Protein AF-A0AAN8IDJ3-F1 (afdb_monomer_lite)

Secondary structure (DSSP, 8-state):
-----------------SSSSS-----------HHHHHHHHHHHHHHHHTHHHHHTGGG----HHHHHHHHHHHHHHHTTS-HHHHHHHHHHHHHHHHHS-HHHHHHHHHHHHHHHHHHHHTTSS-HHHHHHHHHHHS-TTSSSPPPHHHHHHHHHHGGGS-HHHHHHHHHIIIIIIGGGS-SS--TTTTT-

pLDDT: mean 78.63, std 21.65, range [29.09, 97.06]

Structure (mmCIF, N/CA/C/O backbone):
data_AF-A0AAN8IDJ3-F1
#
_entry.id   AF-A0AAN8IDJ3-F1
#
loop_
_atom_site.group_PDB
_atom_site.id
_atom_site.type_symbol
_atom_site.label_atom_id
_atom_site.label_alt_id
_atom_site.label_comp_id
_atom_site.label_asym_id
_atom_site.label_entity_id
_atom_site.label_seq_id
_atom_site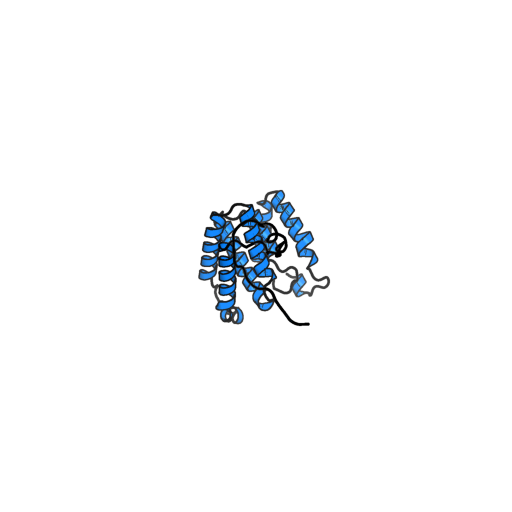.pdbx_PDB_ins_code
_atom_site.Cartn_x
_atom_site.Cartn_y
_atom_site.Cartn_z
_atom_site.occupancy
_atom_site.B_iso_or_equiv
_atom_site.auth_seq_id
_atom_site.auth_comp_id
_atom_site.auth_asym_id
_atom_site.auth_atom_id
_atom_site.pdbx_PDB_model_num
ATOM 1 N N . MET A 1 1 ? 41.313 70.301 18.233 1.00 38.19 1 MET A N 1
ATOM 2 C CA . MET A 1 1 ? 40.763 70.809 19.506 1.00 38.19 1 MET A CA 1
ATOM 3 C C . MET A 1 1 ? 40.184 69.634 20.262 1.00 38.19 1 MET A C 1
ATOM 5 O O . MET A 1 1 ? 39.482 68.834 19.662 1.00 38.19 1 MET A O 1
ATOM 9 N N . ALA A 1 2 ? 40.598 69.495 21.515 1.00 33.50 2 ALA A N 1
ATOM 10 C CA . ALA A 1 2 ? 40.206 68.438 22.436 1.00 33.50 2 ALA A CA 1
ATOM 11 C C . ALA A 1 2 ? 38.887 68.768 23.164 1.00 33.50 2 ALA A C 1
ATOM 13 O O . ALA A 1 2 ? 38.474 69.926 23.143 1.00 33.50 2 ALA A O 1
ATOM 14 N N . MET A 1 3 ? 38.387 67.768 23.915 1.00 29.09 3 MET A N 1
ATOM 15 C CA . MET A 1 3 ? 37.425 67.851 25.040 1.00 29.09 3 MET A CA 1
ATOM 16 C C . MET A 1 3 ? 35.951 67.974 24.615 1.00 29.09 3 MET A C 1
ATOM 18 O O . MET A 1 3 ? 35.657 68.625 23.626 1.00 29.09 3 MET A O 1
ATOM 22 N N . SER A 1 4 ? 34.929 67.486 25.319 1.00 32.69 4 SER A N 1
ATOM 23 C CA . SER A 1 4 ? 34.712 66.580 26.464 1.00 32.69 4 SER A CA 1
ATOM 24 C C . SER A 1 4 ? 33.200 66.639 26.739 1.00 32.69 4 SER A C 1
ATOM 26 O O . SER A 1 4 ? 32.646 67.729 26.639 1.00 32.69 4 SER A O 1
ATOM 28 N N . ALA A 1 5 ? 32.566 65.532 27.142 1.00 33.06 5 ALA A N 1
ATOM 29 C CA . ALA A 1 5 ? 31.402 65.447 28.058 1.00 33.06 5 ALA A CA 1
ATOM 30 C C . ALA A 1 5 ? 30.913 63.981 28.031 1.00 33.06 5 ALA A C 1
ATOM 32 O O . ALA A 1 5 ? 30.554 63.485 26.972 1.00 33.06 5 ALA A O 1
ATOM 33 N N . ALA A 1 6 ? 31.123 63.139 29.044 1.00 34.66 6 ALA A N 1
ATOM 34 C CA . ALA A 1 6 ? 30.615 63.142 30.420 1.00 34.66 6 ALA A CA 1
ATOM 35 C C . ALA A 1 6 ? 29.124 62.757 30.554 1.00 34.66 6 ALA A C 1
ATOM 37 O O . ALA A 1 6 ? 28.244 63.580 30.349 1.00 34.66 6 ALA A O 1
ATOM 38 N N . ALA A 1 7 ? 28.948 61.514 31.029 1.00 33.69 7 ALA A N 1
ATOM 39 C CA . ALA A 1 7 ? 28.025 61.054 32.074 1.00 33.69 7 ALA A CA 1
ATOM 40 C C . ALA A 1 7 ? 26.511 60.917 31.800 1.00 33.69 7 ALA A C 1
ATOM 42 O O . ALA A 1 7 ? 25.844 61.850 31.374 1.00 33.69 7 ALA A O 1
ATOM 43 N N . GLY A 1 8 ? 25.971 59.764 32.230 1.00 29.28 8 GLY A N 1
ATOM 44 C CA . GLY A 1 8 ? 24.576 59.625 32.666 1.00 29.28 8 GLY A CA 1
ATOM 45 C C . GLY A 1 8 ? 23.872 58.335 32.228 1.00 29.28 8 GLY A C 1
ATOM 46 O O . GLY A 1 8 ? 23.156 58.342 31.238 1.00 29.28 8 GLY A O 1
ATOM 47 N N . GLN A 1 9 ? 24.031 57.239 32.980 1.00 31.44 9 GLN A N 1
ATOM 48 C CA . GLN A 1 9 ? 23.005 56.177 33.077 1.00 31.44 9 GLN A CA 1
ATOM 49 C C . GLN A 1 9 ? 21.837 56.670 33.973 1.00 31.44 9 GLN A C 1
ATOM 51 O O . GLN A 1 9 ? 22.024 57.657 34.686 1.00 31.44 9 GLN A O 1
ATOM 56 N N . PRO A 1 10 ? 20.767 55.881 34.187 1.00 46.84 10 PRO A N 1
ATOM 57 C CA . PRO A 1 10 ? 19.740 55.400 33.257 1.00 46.84 10 PRO A CA 1
ATOM 58 C C . PRO A 1 10 ? 18.338 55.885 33.717 1.00 46.84 10 PRO A C 1
ATOM 60 O O . PRO A 1 10 ? 18.197 56.383 34.831 1.00 46.84 10 PRO A O 1
ATOM 63 N N . THR A 1 11 ? 17.274 55.725 32.924 1.00 33.44 11 THR A N 1
ATOM 64 C CA . THR A 1 11 ? 15.910 55.497 33.461 1.00 33.44 11 THR A CA 1
ATOM 65 C C . THR A 1 11 ? 14.940 55.021 32.386 1.00 33.44 11 THR A C 1
ATOM 67 O O . THR A 1 11 ? 15.074 55.341 31.210 1.00 33.44 11 THR A O 1
ATOM 70 N N . ASP A 1 12 ? 14.011 54.203 32.862 1.00 33.22 12 ASP A N 1
ATOM 71 C CA . ASP A 1 12 ? 13.033 53.371 32.179 1.00 33.22 12 ASP A CA 1
ATOM 72 C C . ASP A 1 12 ? 12.091 54.057 31.185 1.00 33.22 12 ASP A C 1
ATOM 74 O O . ASP A 1 12 ? 11.627 55.175 31.399 1.00 33.22 12 ASP A O 1
ATOM 78 N N . GLY A 1 13 ? 11.666 53.255 30.203 1.00 34.00 13 GLY A N 1
ATOM 79 C CA . GLY A 1 13 ? 10.298 53.299 29.698 1.00 34.00 13 GLY A CA 1
ATOM 80 C C . GLY A 1 13 ? 10.149 53.652 28.223 1.00 34.00 13 GLY A C 1
ATOM 81 O O . GLY A 1 13 ? 10.100 54.824 27.875 1.00 34.00 13 GLY A O 1
ATOM 82 N N . GLN A 1 14 ? 9.859 52.612 27.428 1.00 34.91 14 GLN A N 1
ATOM 83 C CA . GLN A 1 14 ? 8.979 52.654 26.248 1.00 34.91 14 GLN A CA 1
ATOM 84 C C . GLN A 1 14 ? 9.631 52.931 24.880 1.00 34.91 14 GLN A C 1
ATOM 86 O O . GLN A 1 14 ? 9.708 54.067 24.445 1.00 34.91 14 GLN A O 1
ATOM 91 N N . GLU A 1 15 ? 9.969 51.859 24.151 1.00 37.00 15 GLU A N 1
ATOM 92 C CA . GLU A 1 15 ? 9.831 51.789 22.682 1.00 37.00 15 GLU A CA 1
ATOM 93 C C . GLU A 1 15 ? 9.797 50.314 22.231 1.00 37.00 15 GLU A C 1
ATOM 95 O O . GLU A 1 15 ? 10.722 49.717 21.689 1.00 37.00 15 GLU A O 1
ATOM 100 N N . ASP A 1 16 ? 8.658 49.710 22.554 1.00 39.47 16 ASP A N 1
ATOM 101 C CA . ASP A 1 16 ? 8.266 48.311 22.384 1.00 39.47 16 ASP A CA 1
ATOM 102 C C . ASP A 1 16 ? 7.824 48.003 20.932 1.00 39.47 16 ASP A C 1
ATOM 104 O O . ASP A 1 16 ? 6.736 47.472 20.698 1.00 39.47 16 ASP A O 1
ATOM 108 N N . LYS A 1 17 ? 8.594 48.421 19.909 1.00 40.59 17 LYS A N 1
ATOM 109 C CA . LYS A 1 17 ? 8.073 48.415 18.522 1.00 40.59 17 LYS A CA 1
ATOM 110 C C . LYS A 1 17 ? 8.990 47.992 17.374 1.00 40.59 17 LYS A C 1
ATOM 112 O O . LYS A 1 17 ? 8.526 48.037 16.244 1.00 40.59 17 LYS A O 1
ATOM 117 N N . ASP A 1 18 ? 10.195 47.483 17.625 1.00 34.59 18 ASP A N 1
ATOM 118 C CA . ASP A 1 18 ? 11.109 47.088 16.529 1.00 34.59 18 ASP A CA 1
ATOM 119 C C . ASP A 1 18 ? 11.629 45.643 16.611 1.00 34.59 18 ASP A C 1
ATOM 121 O O . ASP A 1 18 ? 12.684 45.306 16.077 1.00 34.59 18 ASP A O 1
ATOM 125 N N . ARG A 1 19 ? 10.880 44.740 17.262 1.00 41.09 19 ARG A N 1
ATOM 126 C CA . ARG A 1 19 ? 11.238 43.307 17.338 1.00 41.09 19 ARG A CA 1
ATOM 127 C C . ARG A 1 19 ? 10.308 42.341 16.616 1.00 41.09 19 ARG A C 1
ATOM 129 O O . ARG A 1 19 ? 10.435 41.132 16.781 1.00 41.09 19 ARG A O 1
ATOM 136 N N . SER A 1 20 ? 9.410 42.842 15.783 1.00 39.16 20 SER A N 1
ATOM 137 C CA . SER A 1 20 ? 8.525 42.000 14.986 1.00 39.16 20 SER A CA 1
ATOM 138 C C . SER A 1 20 ? 8.540 42.517 13.565 1.00 39.16 20 SER A C 1
ATOM 140 O O . SER A 1 20 ? 7.966 43.573 13.340 1.00 39.16 20 SER A O 1
ATOM 142 N N . LEU A 1 21 ? 9.257 41.832 12.661 1.00 40.97 21 LEU A N 1
ATOM 143 C CA . LEU A 1 21 ? 8.978 41.775 11.210 1.00 40.97 21 LEU A CA 1
ATOM 144 C C . LEU A 1 21 ? 10.035 41.024 10.369 1.00 40.97 21 LEU A C 1
ATOM 146 O O . LEU A 1 21 ? 9.904 40.990 9.149 1.00 40.97 21 LEU A O 1
ATOM 150 N N . VAL A 1 22 ? 11.031 40.351 10.962 1.00 41.75 22 VAL A N 1
ATOM 151 C CA . VAL A 1 22 ? 11.953 39.478 10.198 1.00 41.75 22 VAL A CA 1
ATOM 152 C C . VAL A 1 22 ? 12.015 38.080 10.809 1.00 41.75 22 VAL A C 1
ATOM 154 O O . VAL A 1 22 ? 13.034 37.634 11.318 1.00 41.75 22 VAL A O 1
ATOM 157 N N . ALA A 1 23 ? 10.876 37.399 10.791 1.00 41.22 23 ALA A N 1
ATOM 158 C CA . ALA A 1 23 ? 10.789 35.948 10.920 1.00 41.22 23 ALA A CA 1
ATOM 159 C C . ALA A 1 23 ? 9.490 35.510 10.239 1.00 41.22 23 ALA A C 1
ATOM 161 O O . ALA A 1 23 ? 8.522 35.133 10.895 1.00 41.22 23 ALA A O 1
ATOM 162 N N . LYS A 1 24 ? 9.420 35.676 8.914 1.00 42.19 24 LYS A N 1
ATOM 163 C CA . LYS A 1 24 ? 8.340 35.090 8.127 1.00 42.19 24 LYS A CA 1
ATOM 164 C C . LYS A 1 24 ? 8.863 33.882 7.373 1.00 42.19 24 LYS A C 1
ATOM 166 O O . LYS A 1 24 ? 9.728 34.014 6.516 1.00 42.19 24 LYS A O 1
ATOM 171 N N . GLU A 1 25 ? 8.252 32.762 7.748 1.00 33.97 25 GLU A N 1
ATOM 172 C CA . GLU A 1 25 ? 7.995 31.592 6.916 1.00 33.97 25 GLU A CA 1
ATOM 173 C C . GLU A 1 25 ? 9.254 30.804 6.555 1.00 33.97 25 GLU A C 1
ATOM 175 O O . GLU A 1 25 ? 9.740 30.791 5.429 1.00 33.97 25 GLU A O 1
ATOM 180 N N . GLY A 1 26 ? 9.749 30.088 7.570 1.00 34.28 26 GLY A N 1
ATOM 181 C CA . GLY A 1 26 ? 10.356 28.793 7.319 1.00 34.28 26 GLY A CA 1
ATOM 182 C C . GLY A 1 26 ? 9.315 27.904 6.646 1.00 34.28 26 GLY A C 1
ATOM 183 O O . GLY A 1 26 ? 8.193 27.771 7.133 1.00 34.28 26 GLY A O 1
ATOM 184 N N . ASP A 1 27 ? 9.704 27.356 5.506 1.00 36.16 27 ASP A N 1
ATOM 185 C CA . ASP A 1 27 ? 9.063 26.248 4.811 1.00 36.16 27 ASP A CA 1
ATOM 186 C C . ASP A 1 27 ? 9.109 25.014 5.733 1.00 36.16 27 ASP A C 1
ATOM 188 O O . ASP A 1 27 ? 9.964 24.138 5.610 1.00 36.16 27 ASP A O 1
ATOM 192 N N . GLU A 1 28 ? 8.277 25.008 6.778 1.00 41.59 28 GLU A N 1
ATOM 193 C CA . GLU A 1 28 ? 8.112 23.844 7.637 1.00 41.59 28 GLU A CA 1
ATOM 194 C C . GLU A 1 28 ? 7.276 22.832 6.862 1.00 41.59 28 GLU A C 1
ATOM 196 O O . GLU A 1 28 ? 6.056 22.962 6.734 1.00 41.59 28 GLU A O 1
ATOM 201 N N . ALA A 1 29 ? 7.962 21.817 6.331 1.00 43.41 29 ALA A N 1
ATOM 202 C CA . ALA A 1 29 ? 7.321 20.607 5.846 1.00 43.41 29 ALA A CA 1
ATOM 203 C C . ALA A 1 29 ? 6.272 20.160 6.883 1.00 43.41 29 ALA A C 1
ATOM 205 O O . ALA A 1 29 ? 6.577 20.175 8.081 1.00 43.41 29 ALA A O 1
ATOM 206 N N . PRO A 1 30 ? 5.046 19.797 6.461 1.00 47.22 30 PRO A N 1
ATOM 207 C CA . PRO A 1 30 ? 3.975 19.440 7.382 1.00 47.22 30 PRO A CA 1
ATOM 208 C C . PRO A 1 30 ? 4.492 18.416 8.393 1.00 47.22 30 PRO A C 1
ATOM 210 O O . PRO A 1 30 ? 4.942 17.338 8.005 1.00 47.22 30 PRO A O 1
ATOM 213 N N . GLN A 1 31 ? 4.492 18.783 9.681 1.00 48.97 31 GLN A N 1
ATOM 214 C CA . GLN A 1 31 ? 5.000 17.914 10.739 1.00 48.97 31 GLN A CA 1
ATOM 215 C C . GLN A 1 31 ? 4.209 16.606 10.710 1.00 48.97 31 GLN A C 1
ATOM 217 O O . GLN A 1 31 ? 3.015 16.575 11.015 1.00 48.97 31 GLN A O 1
ATOM 222 N N . ARG A 1 32 ? 4.876 15.524 10.299 1.00 61.88 32 ARG A N 1
ATOM 223 C CA . ARG A 1 32 ? 4.281 14.190 10.289 1.00 61.88 32 ARG A CA 1
ATOM 224 C C . ARG A 1 32 ? 3.943 13.792 11.729 1.00 61.88 32 ARG A C 1
ATOM 226 O O . ARG A 1 32 ? 4.781 13.983 12.616 1.00 61.88 32 ARG A O 1
ATOM 233 N N . PRO A 1 33 ? 2.754 13.224 11.988 1.00 76.12 33 PRO A N 1
ATOM 234 C CA . PRO A 1 33 ? 2.422 12.709 13.308 1.00 76.12 33 PRO A CA 1
ATOM 235 C C . PRO A 1 33 ? 3.496 11.724 13.794 1.00 76.12 33 PRO A C 1
ATOM 237 O O . PRO A 1 33 ? 3.908 10.835 13.048 1.00 76.12 33 PRO A O 1
ATOM 240 N N . LEU A 1 34 ? 3.938 11.869 15.047 1.00 80.12 34 LEU A N 1
ATOM 241 C CA . LEU A 1 34 ? 5.041 11.084 15.629 1.00 80.12 34 LEU A CA 1
ATOM 242 C C . LEU A 1 34 ? 4.839 9.567 15.499 1.00 80.12 34 LEU A C 1
ATOM 244 O O . LEU A 1 34 ? 5.799 8.826 15.295 1.00 80.12 34 LEU A O 1
ATOM 248 N N . ASP A 1 35 ? 3.592 9.109 15.587 1.00 81.50 35 ASP A N 1
ATOM 249 C CA . ASP A 1 35 ? 3.256 7.691 15.475 1.00 81.50 35 ASP A CA 1
ATOM 250 C C . ASP A 1 35 ? 3.433 7.147 14.045 1.00 81.50 35 ASP A C 1
ATOM 252 O O . ASP A 1 35 ? 3.820 5.991 13.874 1.00 81.50 35 ASP A O 1
ATOM 256 N N . ILE A 1 36 ? 3.218 7.981 13.020 1.00 86.12 36 ILE A N 1
ATOM 257 C CA . ILE A 1 36 ? 3.450 7.622 11.611 1.00 86.12 36 ILE A CA 1
ATOM 258 C C . ILE A 1 36 ? 4.953 7.481 11.349 1.00 86.12 36 ILE A C 1
ATOM 260 O O . ILE A 1 36 ? 5.391 6.488 10.771 1.00 86.12 36 ILE A O 1
ATOM 264 N N . GLU A 1 37 ? 5.754 8.431 11.837 1.00 87.00 37 GLU A N 1
ATOM 265 C CA . GLU A 1 37 ? 7.221 8.369 11.756 1.00 87.00 37 GLU A CA 1
ATOM 266 C C . GLU A 1 37 ? 7.788 7.147 12.487 1.00 87.00 37 GLU A C 1
ATOM 268 O O . GLU A 1 37 ? 8.741 6.513 12.028 1.00 87.00 37 GLU A O 1
ATOM 273 N N . ARG A 1 38 ? 7.174 6.764 13.612 1.00 87.62 38 ARG A N 1
ATOM 274 C CA . ARG A 1 38 ? 7.554 5.550 14.333 1.00 87.62 38 ARG A CA 1
ATOM 275 C C . ARG A 1 38 ? 7.302 4.296 13.499 1.00 87.62 38 ARG A C 1
ATOM 277 O O . ARG A 1 38 ? 8.215 3.485 13.376 1.00 87.62 38 ARG A O 1
ATOM 284 N N . LEU A 1 39 ? 6.113 4.150 12.908 1.00 89.50 39 LEU A N 1
ATOM 285 C CA . LEU A 1 39 ? 5.808 3.004 12.044 1.00 89.50 39 LEU A CA 1
ATOM 286 C C . LEU A 1 39 ? 6.738 2.965 10.826 1.00 89.50 39 LEU A C 1
ATOM 288 O O . LEU A 1 39 ? 7.291 1.912 10.513 1.00 89.50 39 LEU A O 1
ATOM 292 N N . ARG A 1 40 ? 6.974 4.117 10.187 1.00 91.69 40 ARG A N 1
ATOM 293 C CA . ARG A 1 40 ? 7.930 4.253 9.080 1.00 91.69 40 ARG A CA 1
ATOM 294 C C . ARG A 1 40 ? 9.310 3.733 9.466 1.00 91.69 40 ARG A C 1
ATOM 296 O O . ARG A 1 40 ? 9.902 2.954 8.723 1.00 91.69 40 ARG A O 1
ATOM 303 N N . ARG A 1 41 ? 9.817 4.139 10.631 1.00 88.44 41 ARG A N 1
ATOM 304 C CA . ARG A 1 41 ? 11.117 3.683 11.123 1.00 88.44 41 ARG A CA 1
ATOM 305 C C . ARG A 1 41 ? 11.146 2.173 11.338 1.00 88.44 41 ARG A C 1
ATOM 307 O O . ARG A 1 41 ? 12.083 1.544 10.868 1.00 88.44 41 ARG A O 1
ATOM 314 N N . CYS A 1 42 ? 10.110 1.597 11.947 1.00 86.94 42 CYS A N 1
ATOM 315 C CA . CYS A 1 42 ? 10.028 0.151 12.157 1.00 86.94 42 CYS A CA 1
ATOM 316 C C . CYS A 1 42 ? 10.015 -0.639 10.838 1.00 86.94 42 CYS A C 1
ATOM 318 O O . CYS A 1 42 ? 10.650 -1.685 10.757 1.00 86.94 42 CYS A O 1
ATOM 320 N N . ILE A 1 43 ? 9.351 -0.134 9.791 1.00 89.62 43 ILE A N 1
ATOM 321 C CA . ILE A 1 43 ? 9.388 -0.747 8.451 1.00 89.62 43 ILE A CA 1
ATOM 322 C C . ILE A 1 43 ? 10.811 -0.694 7.882 1.00 89.62 43 ILE A C 1
ATOM 324 O O . ILE A 1 43 ? 11.325 -1.695 7.391 1.00 89.62 43 ILE A O 1
ATOM 328 N N . ILE A 1 44 ? 11.468 0.466 7.964 1.00 88.31 44 ILE A N 1
ATOM 329 C CA . ILE A 1 44 ? 12.836 0.646 7.461 1.00 88.31 44 ILE A CA 1
ATOM 330 C C . ILE A 1 44 ? 13.822 -0.260 8.202 1.00 88.31 44 ILE A C 1
ATOM 332 O O . ILE A 1 44 ? 14.662 -0.887 7.562 1.00 88.31 44 ILE A O 1
ATOM 336 N N . GLU A 1 45 ? 13.723 -0.330 9.527 1.00 84.19 45 GLU A N 1
ATOM 337 C CA . GLU A 1 45 ? 14.531 -1.213 10.370 1.00 84.19 45 GLU A CA 1
ATOM 338 C C . GLU A 1 45 ? 14.271 -2.677 10.017 1.00 84.19 45 GLU A C 1
ATOM 340 O O . GLU A 1 45 ? 15.225 -3.401 9.767 1.00 84.19 45 GLU A O 1
ATOM 345 N N . SER A 1 46 ? 13.010 -3.090 9.864 1.00 81.56 46 SER A N 1
ATOM 346 C CA . SER A 1 46 ? 12.661 -4.463 9.483 1.00 81.56 46 SER A CA 1
ATOM 347 C C . SER A 1 46 ? 13.289 -4.884 8.151 1.00 81.56 46 SER A C 1
ATOM 349 O O . SER A 1 46 ? 13.889 -5.952 8.073 1.00 81.56 46 SER A O 1
ATOM 351 N N . VAL A 1 47 ? 13.225 -4.045 7.113 1.00 81.44 47 VAL A N 1
ATOM 352 C CA . VAL A 1 47 ? 13.827 -4.381 5.811 1.00 81.44 47 VAL A CA 1
ATOM 353 C C . VAL A 1 47 ? 15.360 -4.386 5.881 1.00 81.44 47 VAL A C 1
ATOM 355 O O . VAL A 1 47 ? 16.004 -5.263 5.305 1.00 81.44 47 VAL A O 1
ATOM 358 N N . ASN A 1 48 ? 15.962 -3.438 6.605 1.00 75.56 48 ASN A N 1
ATOM 359 C CA . ASN A 1 48 ? 17.419 -3.306 6.685 1.00 75.56 48 ASN A CA 1
ATOM 360 C C . ASN A 1 48 ? 18.082 -4.335 7.614 1.00 75.56 48 ASN A C 1
ATOM 362 O O . ASN A 1 48 ? 19.177 -4.806 7.312 1.00 75.56 48 ASN A O 1
ATOM 366 N N . GLU A 1 49 ? 17.462 -4.693 8.739 1.00 68.19 49 GLU A N 1
ATOM 367 C CA . GLU A 1 49 ? 17.977 -5.715 9.663 1.00 68.19 49 GLU A CA 1
ATOM 368 C C . GLU A 1 49 ? 17.893 -7.120 9.047 1.00 68.19 49 GLU A C 1
ATOM 370 O O . GLU A 1 49 ? 18.755 -7.961 9.301 1.00 68.19 49 GLU A O 1
ATOM 375 N N . ASN A 1 50 ? 16.947 -7.331 8.128 1.00 62.88 50 ASN A N 1
ATOM 376 C CA . ASN A 1 50 ? 16.803 -8.556 7.341 1.00 62.88 50 ASN A CA 1
ATOM 377 C C . ASN A 1 50 ? 17.678 -8.588 6.071 1.00 62.88 50 ASN A C 1
ATOM 379 O O . ASN A 1 50 ? 17.480 -9.433 5.198 1.00 62.88 50 ASN A O 1
ATOM 383 N N . PHE A 1 51 ? 18.693 -7.720 5.963 1.00 55.41 51 PHE A N 1
ATOM 384 C CA . PHE A 1 51 ? 19.599 -7.634 4.808 1.00 55.41 51 PHE A CA 1
ATOM 385 C C . PHE A 1 51 ? 20.151 -8.997 4.352 1.00 55.41 51 PHE A C 1
ATOM 387 O O . PHE A 1 51 ? 20.239 -9.260 3.155 1.00 55.41 51 PHE A O 1
ATOM 394 N N . LEU A 1 52 ? 20.514 -9.884 5.287 1.00 48.31 52 LEU A N 1
ATOM 395 C CA . LEU A 1 52 ? 21.040 -11.212 4.950 1.00 48.31 52 LEU A CA 1
ATOM 396 C C . LEU A 1 52 ? 19.952 -12.184 4.466 1.00 48.31 52 LEU A C 1
ATOM 398 O O . LEU A 1 52 ? 20.241 -13.021 3.617 1.00 48.31 52 LEU A O 1
ATOM 402 N N . GLU A 1 53 ? 18.713 -12.059 4.937 1.00 51.28 53 GLU A N 1
ATOM 403 C CA . GLU A 1 53 ? 17.580 -12.881 4.483 1.00 51.28 53 GLU A CA 1
ATOM 404 C C . GLU A 1 53 ? 17.223 -12.593 3.020 1.00 51.28 53 GLU A C 1
ATOM 406 O O . GLU A 1 53 ? 17.038 -13.512 2.221 1.00 51.28 53 GLU A O 1
ATOM 411 N N . VAL A 1 54 ? 17.260 -11.318 2.623 1.00 50.69 54 VAL A N 1
ATOM 412 C CA . VAL A 1 54 ? 17.000 -10.879 1.241 1.00 50.69 54 VAL A CA 1
ATOM 413 C C . VAL A 1 54 ? 18.076 -11.369 0.264 1.00 50.69 54 VAL A C 1
ATOM 415 O O . VAL A 1 54 ? 17.766 -11.733 -0.871 1.00 50.69 54 VAL A O 1
ATOM 418 N N . VAL A 1 55 ? 19.340 -11.460 0.694 1.00 49.59 55 VAL A N 1
ATOM 419 C CA . VAL A 1 55 ? 20.435 -12.007 -0.134 1.00 49.59 55 VAL A CA 1
ATOM 420 C C . VAL A 1 55 ? 20.282 -13.522 -0.361 1.00 49.59 55 VAL A C 1
ATOM 422 O O . VAL A 1 55 ? 20.723 -14.034 -1.391 1.00 49.59 55 VAL A O 1
ATOM 425 N N . PHE A 1 56 ? 19.614 -14.245 0.545 1.00 48.88 56 PHE A N 1
ATOM 426 C CA . PHE A 1 56 ? 19.391 -15.697 0.475 1.00 48.88 56 PHE A CA 1
ATOM 427 C C . PHE A 1 56 ? 17.934 -16.088 0.152 1.00 48.88 56 PHE A C 1
ATOM 429 O O . PHE A 1 56 ? 17.499 -17.194 0.477 1.00 48.88 56 PHE A O 1
ATOM 436 N N . TRP A 1 57 ? 17.203 -15.225 -0.565 1.00 46.47 57 TRP A N 1
ATOM 437 C CA . TRP A 1 57 ? 15.774 -15.354 -0.904 1.00 46.47 57 TRP A CA 1
ATOM 438 C C . TRP A 1 57 ? 15.322 -16.735 -1.426 1.00 46.47 57 TRP A C 1
ATOM 440 O O . TRP A 1 57 ? 14.200 -17.162 -1.175 1.00 46.47 57 TRP A O 1
ATOM 450 N N . GLN A 1 58 ? 16.188 -17.489 -2.115 1.00 44.84 58 GLN A N 1
ATOM 451 C CA . GLN A 1 58 ? 15.854 -18.840 -2.599 1.00 44.84 58 GLN A CA 1
ATOM 452 C C . GLN A 1 58 ? 15.684 -19.897 -1.488 1.00 44.84 58 GLN A C 1
ATOM 454 O O . GLN A 1 58 ? 15.267 -21.015 -1.792 1.00 44.84 58 GLN A O 1
ATOM 459 N N . MET A 1 59 ? 16.016 -19.591 -0.228 1.00 40.41 59 MET A N 1
ATOM 460 C CA . MET A 1 59 ? 16.087 -20.581 0.854 1.00 40.41 59 MET A CA 1
ATOM 461 C C . MET A 1 59 ? 15.161 -20.343 2.054 1.00 40.41 59 MET A C 1
ATOM 463 O O . MET A 1 59 ? 15.221 -21.144 2.987 1.00 40.41 59 MET A O 1
ATOM 467 N N . GLN A 1 60 ? 14.302 -19.318 2.079 1.00 50.31 60 GLN A N 1
ATOM 468 C CA . GLN A 1 60 ? 13.582 -18.980 3.315 1.00 50.31 60 GLN A CA 1
ATOM 469 C C . GLN A 1 60 ? 12.054 -19.026 3.253 1.00 50.31 60 GLN A C 1
ATOM 471 O O . GLN A 1 60 ? 11.388 -18.496 2.368 1.00 50.31 60 GLN A O 1
ATOM 476 N N . THR A 1 61 ? 11.505 -19.643 4.297 1.00 46.06 61 THR A N 1
ATOM 477 C CA . THR A 1 61 ? 10.123 -19.542 4.751 1.00 46.06 61 THR A CA 1
ATOM 478 C C . THR A 1 61 ? 9.963 -18.276 5.593 1.00 46.06 61 THR A C 1
ATOM 480 O O . THR A 1 61 ? 10.321 -18.288 6.762 1.00 46.06 61 THR A O 1
ATOM 483 N N . ALA A 1 62 ? 9.443 -17.220 4.966 1.00 49.53 62 ALA A N 1
ATOM 484 C CA . ALA A 1 62 ? 8.699 -16.083 5.517 1.00 49.53 62 ALA A CA 1
ATOM 485 C C . ALA A 1 62 ? 9.018 -15.614 6.955 1.00 49.53 62 ALA A C 1
ATOM 487 O O . ALA A 1 62 ? 8.699 -16.291 7.934 1.00 49.53 62 ALA A O 1
ATOM 488 N N . ASN A 1 63 ? 9.474 -14.366 7.066 1.00 59.03 63 ASN A N 1
ATOM 489 C CA . ASN A 1 63 ? 9.635 -13.614 8.312 1.00 59.03 63 ASN A CA 1
ATOM 490 C C . ASN A 1 63 ? 8.272 -13.154 8.901 1.00 59.03 63 ASN A C 1
ATOM 492 O O . ASN A 1 63 ? 8.051 -11.984 9.219 1.00 59.03 63 ASN A O 1
ATOM 496 N N . LYS A 1 64 ? 7.317 -14.094 8.991 1.00 65.31 64 LYS A N 1
ATOM 497 C CA . LYS A 1 64 ? 5.894 -13.845 9.291 1.00 65.31 64 LYS A CA 1
ATOM 498 C C . LYS A 1 64 ? 5.682 -13.143 10.624 1.00 65.31 64 LYS A C 1
ATOM 500 O O . LYS A 1 64 ? 4.784 -12.318 10.722 1.00 65.31 64 LYS A O 1
ATOM 505 N N . ASP A 1 65 ? 6.506 -13.453 11.620 1.00 71.69 65 ASP A N 1
ATOM 506 C CA . ASP A 1 65 ? 6.351 -12.918 12.972 1.00 71.69 65 ASP A CA 1
ATOM 507 C C . ASP A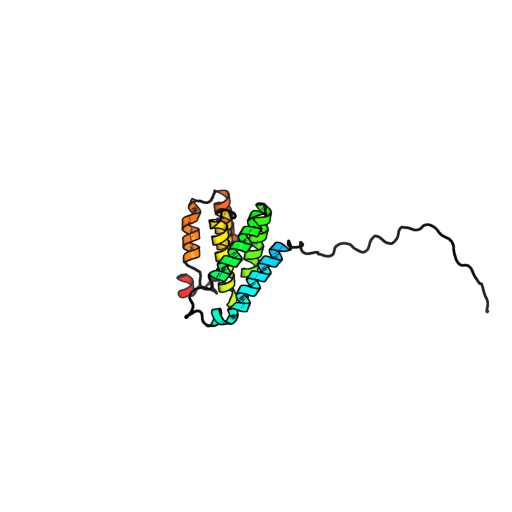 1 65 ? 6.593 -11.397 13.008 1.00 71.69 65 ASP A C 1
ATOM 509 O O . ASP A 1 65 ? 5.886 -10.663 13.704 1.00 71.69 65 ASP A O 1
ATOM 513 N N . PHE A 1 66 ? 7.557 -10.897 12.223 1.00 76.31 66 PHE A N 1
ATOM 514 C CA . PHE A 1 66 ? 7.825 -9.460 12.114 1.00 76.31 66 PHE A CA 1
ATOM 515 C C . PHE A 1 66 ? 6.757 -8.740 11.293 1.00 76.31 66 PHE A C 1
ATOM 517 O O . PHE A 1 66 ? 6.311 -7.662 11.693 1.00 76.31 66 PHE A O 1
ATOM 524 N N . ASP A 1 67 ? 6.304 -9.340 10.191 1.00 81.00 67 ASP A N 1
ATOM 525 C CA . ASP A 1 67 ? 5.210 -8.783 9.392 1.00 81.00 67 ASP A CA 1
ATOM 526 C C . ASP A 1 67 ? 3.914 -8.694 10.207 1.00 81.00 67 ASP A C 1
ATOM 528 O O . ASP A 1 67 ? 3.213 -7.684 10.160 1.00 81.00 67 ASP A O 1
ATOM 532 N N . GLU A 1 68 ? 3.613 -9.724 11.002 1.00 83.62 68 GLU A N 1
ATOM 533 C CA . GLU A 1 68 ? 2.464 -9.749 11.903 1.00 83.62 68 GLU A CA 1
ATOM 534 C C . GLU A 1 68 ? 2.603 -8.685 12.997 1.00 83.62 68 GLU A C 1
ATOM 536 O O . GLU A 1 68 ? 1.657 -7.938 13.251 1.00 83.62 68 GLU A O 1
ATOM 541 N N . MET A 1 69 ? 3.792 -8.526 13.591 1.00 87.44 69 MET A N 1
ATOM 542 C CA . MET A 1 69 ? 4.061 -7.449 14.548 1.00 87.44 69 MET A CA 1
ATOM 543 C C . MET A 1 69 ? 3.823 -6.063 13.927 1.00 87.44 69 MET A C 1
ATOM 545 O O . MET A 1 69 ? 3.164 -5.220 14.546 1.00 87.44 69 MET A O 1
ATOM 549 N N . LEU A 1 70 ? 4.341 -5.805 12.722 1.00 89.12 70 LEU A N 1
ATOM 550 C CA . LEU A 1 70 ? 4.128 -4.544 12.006 1.00 89.12 70 LEU A CA 1
ATOM 551 C C . LEU A 1 70 ? 2.647 -4.344 11.660 1.00 89.12 70 LEU A C 1
ATOM 553 O O . LEU A 1 70 ? 2.122 -3.243 11.840 1.00 89.12 70 LEU A O 1
ATOM 557 N N . GLY A 1 71 ? 1.953 -5.407 11.251 1.00 89.50 71 GLY A N 1
ATOM 558 C CA . GLY A 1 71 ? 0.509 -5.417 11.022 1.00 89.50 71 GLY A CA 1
ATOM 559 C C . GLY A 1 71 ? -0.278 -5.032 12.276 1.00 89.50 71 GLY A C 1
ATOM 560 O O . GLY A 1 71 ? -1.138 -4.152 12.223 1.00 89.50 71 GLY A O 1
ATOM 561 N N . VAL A 1 72 ? 0.058 -5.607 13.435 1.00 90.44 72 VAL A N 1
ATOM 562 C CA . VAL A 1 72 ? -0.552 -5.257 14.729 1.00 90.44 72 VAL A CA 1
ATOM 563 C C . VAL A 1 72 ? -0.298 -3.790 15.076 1.00 90.44 72 VAL A C 1
ATOM 565 O O . VAL A 1 72 ? -1.234 -3.086 15.461 1.00 90.44 72 VAL A O 1
ATOM 568 N N . GLN A 1 73 ? 0.934 -3.295 14.921 1.00 88.62 73 GLN A N 1
ATOM 569 C CA . GLN A 1 73 ? 1.253 -1.887 15.184 1.00 88.62 73 GLN A CA 1
ATOM 570 C C . GLN A 1 73 ? 0.461 -0.942 14.273 1.00 88.62 73 GLN A C 1
ATOM 572 O O . GLN A 1 73 ? -0.116 0.037 14.755 1.00 88.62 73 GLN A O 1
ATOM 577 N N . ALA A 1 74 ? 0.379 -1.258 12.981 1.00 92.50 74 ALA A N 1
ATOM 578 C CA . ALA A 1 74 ? -0.391 -0.490 12.015 1.00 92.50 74 ALA A CA 1
ATOM 579 C C . ALA A 1 74 ? -1.888 -0.490 12.351 1.00 92.50 74 ALA A C 1
ATOM 581 O O . ALA A 1 74 ? -2.513 0.567 12.328 1.00 92.50 74 ALA A O 1
ATOM 582 N N . VAL A 1 75 ? -2.462 -1.633 12.738 1.00 93.94 75 VAL A N 1
ATOM 583 C CA . VAL A 1 75 ? -3.869 -1.725 13.164 1.00 93.94 75 VAL A CA 1
ATOM 584 C C . VAL A 1 75 ? -4.135 -0.879 14.403 1.00 93.94 75 VAL A C 1
ATOM 586 O O . VAL A 1 75 ? -5.110 -0.126 14.437 1.00 93.94 75 VAL A O 1
ATOM 589 N N . VAL A 1 76 ? -3.263 -0.954 15.413 1.00 92.50 76 VAL A N 1
ATOM 590 C CA . VAL A 1 76 ? -3.387 -0.140 16.631 1.00 92.50 76 VAL A CA 1
ATOM 591 C C . VAL A 1 76 ? -3.359 1.350 16.294 1.00 92.50 76 VAL A C 1
ATOM 593 O O . VAL A 1 76 ? -4.134 2.112 16.875 1.00 92.50 76 VAL A O 1
ATOM 596 N N . LEU A 1 77 ? -2.516 1.769 15.351 1.00 91.88 77 LEU A N 1
ATOM 597 C CA . LEU A 1 77 ? -2.459 3.153 14.893 1.00 91.88 77 LEU A CA 1
ATOM 598 C C . LEU A 1 77 ? -3.724 3.555 14.116 1.00 91.88 77 LEU A C 1
ATOM 600 O O . LEU A 1 77 ? -4.407 4.502 14.502 1.00 91.88 77 LEU A O 1
ATOM 604 N N . LEU A 1 78 ? -4.084 2.791 13.082 1.00 93.00 78 LEU A N 1
ATOM 605 C CA . LEU A 1 78 ? -5.246 3.032 12.216 1.00 93.00 78 LEU A CA 1
ATOM 606 C C . LEU A 1 78 ? -6.567 3.058 12.993 1.00 93.00 78 LEU A C 1
ATOM 608 O O . LEU A 1 78 ? -7.465 3.830 12.659 1.00 93.00 78 LEU A O 1
ATOM 612 N N . SER A 1 79 ? -6.688 2.248 14.049 1.00 93.50 79 SER A N 1
ATOM 613 C CA . SER A 1 79 ? -7.898 2.185 14.880 1.00 93.50 79 SER A CA 1
ATOM 614 C C . SER A 1 79 ? -8.219 3.501 15.599 1.00 93.50 79 SER A C 1
ATOM 616 O O . SER A 1 79 ? -9.375 3.746 15.938 1.00 93.50 79 SER A O 1
ATOM 618 N N . LYS A 1 80 ? -7.211 4.358 15.806 1.00 92.56 80 LYS A N 1
ATOM 619 C CA . LYS A 1 80 ? -7.344 5.667 16.464 1.00 92.56 80 LYS A CA 1
ATOM 620 C C . LYS A 1 80 ? -7.519 6.821 15.480 1.00 92.56 80 LYS A C 1
ATOM 622 O O . LYS A 1 80 ? -7.805 7.928 15.919 1.00 92.56 80 LYS A O 1
ATOM 627 N N . MET A 1 81 ? -7.326 6.560 14.189 1.00 93.44 81 MET A N 1
ATOM 628 C CA . MET A 1 81 ? -7.329 7.564 13.131 1.00 93.44 81 MET A CA 1
ATOM 629 C C . MET A 1 81 ? -8.704 7.700 12.485 1.00 93.44 81 MET A C 1
ATOM 631 O O . MET A 1 81 ? -9.413 6.702 12.284 1.00 93.44 81 MET A O 1
ATOM 635 N N . ASP A 1 82 ? -9.049 8.921 12.089 1.00 93.19 82 ASP A N 1
ATOM 636 C CA . ASP A 1 82 ? -10.162 9.178 11.182 1.00 93.19 82 ASP A CA 1
ATOM 637 C C . ASP A 1 82 ? -9.817 8.811 9.725 1.00 93.19 82 ASP A C 1
ATOM 639 O O . ASP A 1 82 ? -8.685 8.473 9.382 1.00 93.19 82 ASP A O 1
ATOM 643 N N . GLU A 1 83 ? -10.807 8.844 8.835 1.00 89.81 83 GLU A N 1
ATOM 644 C CA . GLU A 1 83 ? -10.621 8.445 7.435 1.00 89.81 83 GLU A CA 1
ATOM 645 C C . GLU A 1 83 ? -9.580 9.303 6.686 1.00 89.81 83 GLU A C 1
ATOM 647 O O . GLU A 1 83 ? -8.855 8.791 5.831 1.00 89.81 83 GLU A O 1
ATOM 652 N N . LYS A 1 84 ? -9.450 10.594 7.018 1.00 90.50 84 LYS A N 1
ATOM 653 C CA . LYS A 1 84 ? -8.466 11.481 6.381 1.00 90.50 84 LYS A CA 1
ATOM 654 C C . LYS A 1 84 ? -7.057 11.147 6.851 1.00 90.50 84 LYS A C 1
ATOM 656 O O . LYS A 1 84 ? -6.150 11.058 6.028 1.00 90.50 84 LYS A O 1
ATOM 661 N N . GLU A 1 85 ? -6.882 10.930 8.149 1.00 92.38 85 GLU A N 1
ATOM 662 C CA . GLU A 1 85 ? -5.610 10.530 8.752 1.00 92.38 85 GLU A CA 1
ATOM 663 C C . GLU A 1 85 ? -5.141 9.168 8.226 1.00 92.38 85 GLU A C 1
ATOM 665 O O . GLU A 1 85 ? -3.964 9.007 7.901 1.00 92.38 85 GLU A O 1
ATOM 670 N N . ARG A 1 86 ? -6.063 8.214 8.034 1.00 93.75 86 ARG A N 1
ATOM 671 C CA . ARG A 1 86 ? -5.761 6.927 7.378 1.00 93.75 86 ARG A CA 1
ATOM 672 C C . ARG A 1 86 ? -5.260 7.123 5.951 1.00 93.75 86 ARG A C 1
ATOM 674 O O . ARG A 1 86 ? -4.312 6.457 5.548 1.00 93.75 86 ARG A O 1
ATOM 681 N N . GLY A 1 87 ? -5.849 8.062 5.209 1.00 92.62 87 GLY A N 1
ATOM 682 C CA . GLY A 1 87 ? -5.369 8.449 3.882 1.00 92.62 87 GLY A CA 1
ATOM 683 C C . GLY A 1 87 ? -3.944 9.014 3.904 1.00 92.62 87 GLY A C 1
ATOM 684 O O . GLY A 1 87 ? -3.134 8.658 3.052 1.00 92.62 87 GLY A O 1
ATOM 685 N N . VAL A 1 88 ? -3.603 9.840 4.900 1.00 92.31 88 VAL A N 1
ATOM 686 C CA . VAL A 1 88 ? -2.234 10.359 5.083 1.00 92.31 88 VAL A CA 1
ATOM 687 C C . VAL A 1 88 ? -1.252 9.226 5.371 1.00 92.31 88 VAL A C 1
ATOM 689 O O . VAL A 1 88 ? -0.205 9.152 4.731 1.00 92.31 88 VAL A O 1
ATOM 692 N N . LEU A 1 89 ? -1.599 8.314 6.284 1.00 93.25 89 LEU A N 1
ATOM 693 C CA . LEU A 1 89 ? -0.766 7.152 6.586 1.00 93.25 89 LEU A CA 1
ATOM 694 C C . LEU A 1 89 ? -0.564 6.265 5.350 1.00 93.25 89 LEU A C 1
ATOM 696 O O . LEU A 1 89 ? 0.555 5.838 5.084 1.00 93.25 89 LEU A O 1
ATOM 700 N N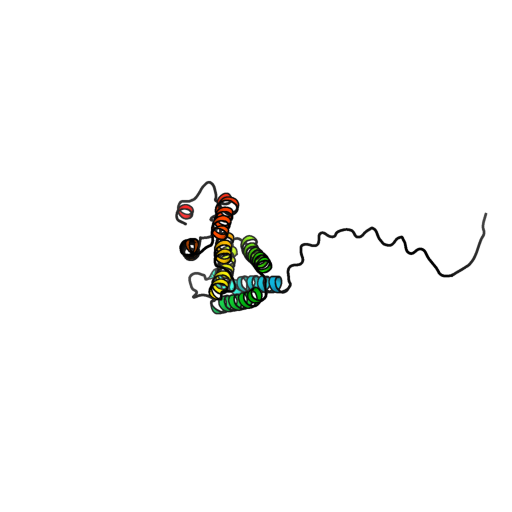 . LEU A 1 90 ? -1.620 6.031 4.568 1.00 94.62 90 LEU A N 1
ATOM 701 C CA . LEU A 1 90 ? -1.537 5.259 3.331 1.00 94.62 90 LEU A CA 1
ATOM 702 C C . LEU A 1 90 ? -0.537 5.874 2.345 1.00 94.62 90 LEU A C 1
ATOM 704 O O . LEU A 1 90 ? 0.292 5.160 1.788 1.00 94.62 90 LEU A O 1
ATOM 708 N N . MET A 1 91 ? -0.581 7.195 2.153 1.00 94.31 91 MET A N 1
ATOM 709 C CA . MET A 1 91 ? 0.371 7.882 1.274 1.00 94.31 91 MET A CA 1
ATOM 710 C C . MET A 1 91 ? 1.801 7.820 1.806 1.00 94.31 91 MET A C 1
ATOM 712 O O . MET A 1 91 ? 2.736 7.702 1.016 1.00 94.31 91 MET A O 1
ATOM 716 N N . GLU A 1 92 ? 1.995 7.853 3.123 1.00 94.06 92 GLU A N 1
ATOM 717 C CA . GLU A 1 92 ? 3.324 7.683 3.712 1.00 94.06 92 GLU A CA 1
ATOM 718 C C . GLU A 1 92 ? 3.869 6.269 3.459 1.00 94.06 92 GLU A C 1
ATOM 720 O O . GLU A 1 92 ? 5.014 6.128 3.036 1.00 94.06 92 GLU A O 1
ATOM 725 N N . LEU A 1 93 ? 3.045 5.228 3.623 1.00 95.50 93 LEU A N 1
ATOM 726 C CA . LEU A 1 93 ? 3.423 3.846 3.303 1.00 95.50 93 LEU A CA 1
ATOM 727 C C . LEU A 1 93 ? 3.815 3.687 1.827 1.00 95.50 93 LEU A C 1
ATOM 729 O O . LEU A 1 93 ? 4.852 3.101 1.524 1.00 95.50 93 LEU A O 1
ATOM 733 N N . VAL A 1 94 ? 3.030 4.263 0.911 1.00 94.69 94 VAL A N 1
ATOM 734 C CA . VAL A 1 94 ? 3.357 4.295 -0.525 1.00 94.69 94 VAL A CA 1
ATOM 735 C C . VAL A 1 94 ? 4.686 5.013 -0.760 1.00 94.69 94 VAL A C 1
ATOM 737 O O . VAL A 1 94 ? 5.538 4.517 -1.495 1.00 94.69 94 VAL A O 1
ATOM 740 N N . THR A 1 95 ? 4.900 6.150 -0.100 1.00 94.62 95 THR A N 1
ATOM 741 C CA . THR A 1 95 ? 6.131 6.940 -0.228 1.00 94.62 95 THR A CA 1
ATOM 742 C C . THR A 1 95 ? 7.361 6.134 0.188 1.00 94.62 95 THR A C 1
ATOM 744 O O . THR A 1 95 ? 8.361 6.165 -0.523 1.00 94.62 95 THR A O 1
ATOM 747 N N . ILE A 1 96 ? 7.284 5.346 1.267 1.00 94.19 96 ILE A N 1
ATOM 748 C CA . ILE A 1 96 ? 8.381 4.460 1.698 1.00 94.19 96 ILE A CA 1
ATOM 749 C C . ILE A 1 96 ? 8.793 3.498 0.572 1.00 94.19 96 ILE A C 1
ATOM 751 O O . ILE A 1 96 ? 9.985 3.336 0.313 1.00 94.19 96 ILE A O 1
ATOM 755 N N . VAL A 1 97 ? 7.827 2.887 -0.123 1.00 94.06 97 VAL A N 1
ATOM 756 C CA . VAL A 1 97 ? 8.100 1.950 -1.230 1.00 94.06 97 VAL A CA 1
ATOM 757 C C . VAL A 1 97 ? 8.711 2.667 -2.436 1.00 94.06 97 VAL A C 1
ATOM 759 O O . VAL A 1 97 ? 9.614 2.139 -3.084 1.00 94.06 97 VAL A O 1
ATOM 762 N N . HIS A 1 98 ? 8.237 3.874 -2.751 1.00 91.38 98 HIS A N 1
ATOM 763 C CA . HIS A 1 98 ? 8.710 4.652 -3.904 1.00 91.38 98 HIS A CA 1
ATOM 764 C C . HIS A 1 98 ? 10.098 5.264 -3.685 1.00 91.38 98 HIS A C 1
ATOM 766 O O . HIS A 1 98 ? 10.865 5.395 -4.636 1.00 91.38 98 HIS A O 1
ATOM 772 N N . GLU A 1 99 ? 10.441 5.612 -2.445 1.00 92.88 99 GLU A N 1
ATOM 773 C CA . GLU A 1 99 ? 11.766 6.118 -2.063 1.00 92.88 99 GLU A CA 1
ATOM 774 C C . GLU A 1 99 ? 12.804 5.000 -1.880 1.00 92.88 99 GLU A C 1
ATOM 776 O O . GLU A 1 99 ? 14.006 5.274 -1.793 1.00 92.88 99 GLU A O 1
ATOM 781 N N . ALA A 1 100 ? 12.366 3.739 -1.827 1.00 90.25 100 ALA A N 1
ATOM 782 C CA . ALA A 1 100 ? 13.254 2.602 -1.664 1.00 90.25 100 ALA A CA 1
ATOM 783 C C . ALA A 1 100 ? 14.229 2.466 -2.842 1.00 90.25 100 ALA A C 1
ATOM 785 O O . ALA A 1 100 ? 13.885 2.614 -4.018 1.00 90.25 100 ALA A O 1
ATOM 786 N N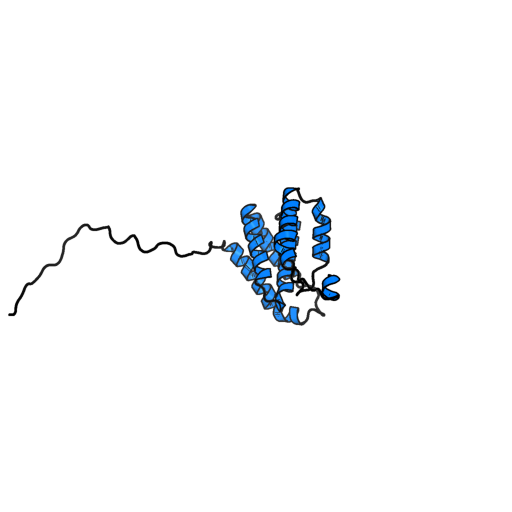 . GLN A 1 101 ? 15.473 2.101 -2.528 1.00 88.06 101 GLN A N 1
ATOM 787 C CA . GLN A 1 101 ? 16.438 1.721 -3.556 1.00 88.06 101 GLN A CA 1
ATOM 788 C C . GLN A 1 101 ? 15.930 0.497 -4.324 1.00 88.06 101 GLN A C 1
ATOM 790 O O . GLN A 1 101 ? 15.361 -0.417 -3.732 1.00 88.06 101 GLN A O 1
ATOM 795 N N . LEU A 1 102 ? 16.216 0.437 -5.629 1.00 86.19 102 LEU A N 1
ATOM 796 C CA . LEU A 1 102 ? 15.673 -0.595 -6.521 1.00 86.19 102 LEU A CA 1
ATOM 797 C C . LEU A 1 102 ? 15.886 -2.031 -6.010 1.00 86.19 102 LEU A C 1
ATOM 799 O O . LEU A 1 102 ? 14.986 -2.853 -6.123 1.00 86.19 102 LEU A O 1
ATOM 803 N N . GLN A 1 103 ? 17.048 -2.311 -5.417 1.00 84.44 103 GLN A N 1
ATOM 804 C CA . GLN A 1 103 ? 17.393 -3.633 -4.881 1.00 84.44 103 GLN A CA 1
ATOM 805 C C . GLN A 1 103 ? 16.551 -4.058 -3.660 1.00 84.44 103 GLN A C 1
ATOM 807 O O . GLN A 1 103 ? 16.401 -5.248 -3.421 1.00 84.44 103 GLN A O 1
ATOM 812 N N . TRP A 1 104 ? 15.995 -3.100 -2.910 1.00 87.12 104 TRP A N 1
ATOM 813 C CA . TRP A 1 104 ? 15.185 -3.337 -1.704 1.00 87.12 104 TRP A CA 1
ATOM 814 C C . TRP A 1 104 ? 13.698 -3.112 -1.934 1.00 87.12 104 TRP A C 1
ATOM 816 O O . TRP A 1 104 ? 12.877 -3.473 -1.098 1.00 87.12 104 TRP A O 1
ATOM 826 N N . ARG A 1 105 ? 13.339 -2.491 -3.058 1.00 90.00 105 ARG A N 1
ATOM 827 C CA . ARG A 1 105 ? 11.980 -2.025 -3.309 1.00 90.00 105 ARG A CA 1
ATOM 828 C C . ARG A 1 105 ? 10.938 -3.132 -3.209 1.00 90.00 105 ARG A C 1
ATOM 830 O O . ARG A 1 105 ? 9.900 -2.899 -2.606 1.00 90.00 105 ARG A O 1
ATOM 837 N N . GLN A 1 106 ? 11.232 -4.318 -3.739 1.00 89.44 106 GLN A N 1
ATOM 838 C CA . GLN A 1 106 ? 10.307 -5.449 -3.670 1.00 89.44 106 GLN A CA 1
ATOM 839 C C . GLN A 1 106 ? 10.054 -5.910 -2.224 1.00 89.44 106 GLN A C 1
ATOM 841 O O . GLN A 1 106 ? 8.937 -6.296 -1.897 1.00 89.44 106 GLN A O 1
ATOM 846 N N . GLU A 1 107 ? 11.054 -5.821 -1.344 1.00 88.06 107 GLU A N 1
ATOM 847 C CA . GLU A 1 107 ? 10.895 -6.180 0.069 1.00 88.06 107 GLU A CA 1
ATOM 848 C C . GLU A 1 107 ? 10.094 -5.116 0.832 1.00 88.06 107 GLU A C 1
ATOM 850 O O . GLU A 1 107 ? 9.191 -5.448 1.596 1.00 88.06 107 GLU A O 1
ATOM 855 N N . TYR A 1 108 ? 10.346 -3.830 0.564 1.00 92.19 108 TYR A N 1
ATOM 856 C CA . TYR A 1 108 ? 9.509 -2.745 1.089 1.00 92.19 108 TYR A CA 1
ATOM 857 C C . TYR A 1 108 ? 8.055 -2.874 0.630 1.00 92.19 108 TYR A C 1
ATOM 859 O O . TYR A 1 108 ? 7.145 -2.731 1.444 1.00 92.19 108 TYR A O 1
ATOM 867 N N . GLU A 1 109 ? 7.838 -3.160 -0.655 1.00 93.94 109 GLU A N 1
ATOM 868 C CA . GLU A 1 109 ? 6.517 -3.421 -1.226 1.00 93.94 109 GLU A CA 1
ATOM 869 C C . GLU A 1 109 ? 5.835 -4.579 -0.487 1.00 93.94 109 GLU A C 1
ATOM 871 O O . GLU A 1 109 ? 4.745 -4.394 0.042 1.00 93.94 109 GLU A O 1
ATOM 876 N N . ARG A 1 110 ? 6.518 -5.718 -0.318 1.00 92.25 110 ARG A N 1
ATOM 877 C CA . ARG A 1 110 ? 6.003 -6.899 0.393 1.00 92.25 110 ARG A CA 1
ATOM 878 C C . ARG A 1 110 ? 5.591 -6.602 1.839 1.00 92.25 110 ARG A C 1
ATOM 880 O O . ARG A 1 110 ? 4.514 -7.027 2.268 1.00 92.25 110 ARG A O 1
ATOM 887 N N . VAL A 1 111 ? 6.430 -5.896 2.600 1.00 92.00 111 VAL A N 1
ATOM 888 C CA . VAL A 1 111 ? 6.130 -5.518 3.993 1.00 92.00 111 VAL A CA 1
ATOM 889 C C . VAL A 1 111 ? 4.919 -4.590 4.041 1.00 92.00 111 VAL A C 1
ATOM 891 O O . VAL A 1 111 ? 3.996 -4.810 4.827 1.00 92.00 111 VAL A O 1
ATOM 894 N N . VAL A 1 112 ? 4.888 -3.570 3.181 1.00 95.25 112 VAL A N 1
ATOM 895 C CA . VAL A 1 112 ? 3.777 -2.615 3.132 1.00 95.25 112 VAL A CA 1
ATOM 896 C C . VAL A 1 112 ? 2.481 -3.300 2.710 1.00 95.25 112 VAL A C 1
ATOM 898 O O . VAL A 1 112 ? 1.459 -3.096 3.359 1.00 95.25 112 VAL A O 1
ATOM 901 N N . ASP A 1 113 ? 2.503 -4.162 1.699 1.00 95.50 113 ASP A N 1
ATOM 902 C CA . ASP A 1 113 ? 1.319 -4.909 1.277 1.00 95.50 113 ASP A CA 1
ATOM 903 C C . ASP A 1 113 ? 0.806 -5.818 2.396 1.00 95.50 113 ASP A C 1
ATOM 905 O O . ASP A 1 113 ? -0.396 -5.863 2.651 1.00 95.50 113 ASP A O 1
ATOM 909 N N . SER A 1 114 ? 1.707 -6.481 3.128 1.00 93.75 114 SER A N 1
ATOM 910 C CA . SER A 1 114 ? 1.351 -7.304 4.293 1.00 93.75 114 SER A CA 1
ATOM 911 C C . SER A 1 114 ? 0.636 -6.479 5.365 1.00 93.75 114 SER A C 1
ATOM 913 O O . SER A 1 114 ? -0.394 -6.907 5.888 1.00 93.75 114 SER A O 1
ATOM 915 N N . ILE A 1 115 ? 1.113 -5.259 5.634 1.00 95.50 115 ILE A N 1
ATOM 916 C CA . ILE A 1 115 ? 0.443 -4.305 6.527 1.00 95.50 115 ILE A CA 1
ATOM 917 C C . ILE A 1 115 ? -0.956 -3.949 6.001 1.00 95.50 115 ILE A C 1
ATOM 919 O O . ILE A 1 115 ? -1.913 -3.938 6.779 1.00 95.50 115 ILE A O 1
ATOM 923 N N . LEU A 1 116 ? -1.099 -3.677 4.700 1.00 97.06 116 LEU A N 1
ATOM 924 C CA . LEU A 1 116 ? -2.384 -3.321 4.086 1.00 97.06 116 LEU A CA 1
ATOM 925 C C . LEU A 1 116 ? -3.394 -4.471 4.153 1.00 97.06 116 LEU A C 1
ATOM 927 O O . LEU A 1 116 ? -4.549 -4.237 4.519 1.00 97.06 116 LEU A O 1
ATOM 931 N N . TYR A 1 117 ? -2.968 -5.702 3.859 1.00 95.94 117 TYR A N 1
ATOM 932 C CA . TYR A 1 117 ? -3.808 -6.892 3.993 1.00 95.94 117 TYR A CA 1
ATOM 933 C C . TYR A 1 117 ? -4.241 -7.104 5.439 1.00 95.94 117 TYR A C 1
ATOM 935 O O . TYR A 1 117 ? -5.425 -7.312 5.704 1.00 95.94 117 TYR A O 1
ATOM 943 N N . TYR A 1 118 ? -3.305 -7.004 6.385 1.00 95.12 118 TYR A N 1
ATOM 944 C CA . TYR A 1 118 ? -3.585 -7.202 7.803 1.00 95.12 118 TYR A CA 1
ATOM 945 C C . TYR A 1 118 ? -4.565 -6.147 8.336 1.00 95.12 118 TYR A C 1
ATOM 947 O O . TYR A 1 118 ? -5.543 -6.470 9.012 1.00 95.12 118 TYR A O 1
ATOM 955 N N . ALA A 1 119 ? -4.360 -4.880 7.973 1.00 96.25 119 ALA A N 1
ATOM 956 C CA . ALA A 1 119 ? -5.239 -3.779 8.349 1.00 96.25 119 ALA A CA 1
ATOM 957 C C . ALA A 1 119 ? -6.650 -3.910 7.759 1.00 96.25 119 ALA A C 1
ATOM 959 O O . ALA A 1 119 ? -7.640 -3.590 8.427 1.00 96.25 119 ALA A O 1
ATOM 960 N N . HIS A 1 120 ? -6.755 -4.396 6.521 1.00 96.69 120 HIS A N 1
ATOM 961 C CA . HIS A 1 120 ? -8.041 -4.676 5.898 1.00 96.69 120 HIS A CA 1
ATOM 962 C C . HIS A 1 120 ? -8.757 -5.853 6.569 1.00 96.69 120 HIS A C 1
ATOM 964 O O . HIS A 1 120 ? -9.922 -5.722 6.944 1.00 96.69 120 HIS A O 1
ATOM 970 N N . ALA A 1 121 ? -8.053 -6.963 6.803 1.00 95.94 121 ALA A N 1
ATOM 971 C CA . ALA A 1 121 ? -8.596 -8.138 7.483 1.00 95.94 121 ALA A CA 1
ATOM 972 C C . ALA A 1 121 ? -9.082 -7.818 8.909 1.00 95.94 121 ALA A C 1
ATOM 974 O O . ALA A 1 121 ? -10.093 -8.357 9.357 1.00 95.94 121 ALA A O 1
ATOM 975 N N . ALA A 1 122 ? -8.411 -6.895 9.605 1.00 95.81 122 ALA A N 1
ATOM 976 C CA . ALA A 1 122 ? -8.820 -6.397 10.919 1.00 95.81 122 ALA A CA 1
ATOM 977 C C . ALA A 1 122 ? -10.003 -5.402 10.880 1.00 95.81 122 ALA A C 1
ATOM 979 O O . ALA A 1 122 ? -10.480 -4.975 11.931 1.00 95.81 122 ALA A O 1
ATOM 980 N N . GLY A 1 123 ? -10.469 -4.995 9.695 1.00 95.44 123 GLY A N 1
ATOM 981 C CA . GLY A 1 123 ? -11.603 -4.083 9.519 1.00 95.44 123 GLY A CA 1
ATOM 982 C C . GLY A 1 123 ? -11.309 -2.611 9.825 1.00 95.44 123 GLY A C 1
ATOM 983 O O . GLY A 1 123 ? -12.234 -1.799 9.856 1.00 95.44 123 GLY A O 1
ATOM 984 N N . VAL A 1 124 ? -10.043 -2.237 10.042 1.00 95.88 124 VAL A N 1
ATOM 985 C CA . VAL A 1 124 ? -9.645 -0.835 10.283 1.00 95.88 124 VAL A CA 1
ATOM 986 C C . VAL A 1 124 ? -9.355 -0.075 8.986 1.00 95.88 124 VAL A C 1
ATOM 988 O O . VAL A 1 124 ? -9.440 1.155 8.964 1.00 95.88 124 VAL A O 1
ATOM 991 N N . LEU A 1 125 ? -9.067 -0.791 7.895 1.00 95.88 125 LEU A N 1
ATOM 992 C CA . LEU A 1 125 ? -8.886 -0.235 6.555 1.00 95.88 125 LEU A CA 1
ATOM 993 C C . LEU A 1 125 ? -10.015 -0.705 5.627 1.00 95.88 125 LEU A C 1
ATOM 995 O O . LEU A 1 125 ? -10.285 -1.903 5.505 1.00 95.88 125 LEU A O 1
ATOM 999 N N . SER A 1 126 ? -10.686 0.241 4.967 1.00 96.06 126 SER A N 1
ATOM 1000 C CA . SER A 1 126 ? -11.737 -0.091 4.000 1.00 96.06 126 SER A CA 1
ATOM 1001 C C . SER A 1 126 ? -11.150 -0.814 2.786 1.00 96.06 126 SER A C 1
ATOM 1003 O O . SER A 1 126 ? -9.980 -0.618 2.448 1.00 96.06 126 SER A O 1
ATOM 1005 N N . ILE A 1 127 ? -11.968 -1.616 2.094 1.00 96.88 127 ILE A N 1
ATOM 1006 C CA . ILE A 1 127 ? -11.503 -2.311 0.886 1.00 96.88 127 ILE A CA 1
ATOM 1007 C C . ILE A 1 127 ? -11.029 -1.325 -0.188 1.00 96.88 127 ILE A C 1
ATOM 1009 O O . ILE A 1 127 ? -10.016 -1.562 -0.837 1.00 96.88 127 ILE A O 1
ATOM 1013 N N . ASN A 1 128 ? -11.698 -0.172 -0.299 1.00 96.56 128 ASN A N 1
ATOM 1014 C CA . ASN A 1 128 ? -11.320 0.896 -1.219 1.00 96.56 128 ASN A CA 1
ATOM 1015 C C . ASN A 1 128 ? -9.883 1.372 -0.980 1.00 96.56 128 ASN A C 1
ATOM 1017 O O . ASN A 1 128 ? -9.096 1.426 -1.919 1.00 96.56 128 ASN A O 1
ATOM 1021 N N . MET A 1 129 ? -9.544 1.689 0.274 1.00 95.88 129 MET A N 1
ATOM 1022 C CA . MET A 1 129 ? -8.207 2.163 0.638 1.00 95.88 129 MET A CA 1
ATOM 1023 C C . MET A 1 129 ? -7.155 1.061 0.519 1.00 95.88 129 MET A C 1
ATOM 1025 O O . MET A 1 129 ? -6.032 1.340 0.112 1.00 95.88 129 MET A O 1
ATOM 1029 N N . CYS A 1 130 ? -7.508 -0.180 0.862 1.00 97.00 130 CYS A N 1
ATOM 1030 C CA . CYS A 1 130 ? -6.607 -1.323 0.733 1.00 97.00 130 CYS A CA 1
ATOM 1031 C C . CYS A 1 130 ? -6.225 -1.550 -0.736 1.00 97.00 130 CYS A C 1
ATOM 1033 O O . CYS A 1 130 ? -5.046 -1.513 -1.075 1.00 97.00 130 CYS A O 1
ATOM 1035 N N . VAL A 1 131 ? -7.219 -1.689 -1.619 1.00 96.88 131 VAL A N 1
ATOM 1036 C CA . VAL A 1 131 ? -7.005 -1.908 -3.057 1.00 96.88 131 VAL A CA 1
ATOM 1037 C C . VAL A 1 131 ? -6.272 -0.731 -3.704 1.00 96.88 131 VAL A C 1
ATOM 1039 O O . VAL A 1 131 ? -5.337 -0.944 -4.474 1.00 96.88 131 VAL A O 1
ATOM 1042 N N . GLU A 1 132 ? -6.648 0.509 -3.381 1.00 95.00 132 GLU A N 1
ATOM 1043 C CA . GLU A 1 132 ? -5.950 1.700 -3.883 1.00 95.00 132 GLU A CA 1
ATOM 1044 C C . GLU A 1 132 ? -4.492 1.748 -3.404 1.00 95.00 132 GLU A C 1
ATOM 1046 O O . GLU A 1 132 ? -3.600 2.033 -4.200 1.00 95.00 132 GLU A O 1
ATOM 1051 N N . GLY A 1 133 ? -4.237 1.403 -2.140 1.00 95.62 133 GLY A N 1
ATOM 1052 C CA . GLY A 1 133 ? -2.897 1.277 -1.571 1.00 95.62 133 GLY A CA 1
ATOM 1053 C C . GLY A 1 133 ? -2.027 0.266 -2.306 1.00 95.62 133 GLY A C 1
ATOM 1054 O O . GLY A 1 133 ? -0.935 0.611 -2.748 1.00 95.62 133 GLY A O 1
ATOM 1055 N N . LEU A 1 134 ? -2.535 -0.954 -2.489 1.00 96.19 134 LEU A N 1
ATOM 1056 C CA . LEU A 1 134 ? -1.834 -2.032 -3.194 1.00 96.19 134 LEU A CA 1
ATOM 1057 C C . LEU A 1 134 ? -1.523 -1.650 -4.648 1.00 96.19 134 LEU A C 1
ATOM 1059 O O . LEU A 1 134 ? -0.432 -1.914 -5.150 1.00 96.19 134 LEU A O 1
ATOM 1063 N N . ALA A 1 135 ? -2.462 -0.986 -5.328 1.00 94.75 135 ALA A N 1
ATOM 1064 C CA . ALA A 1 135 ? -2.237 -0.479 -6.678 1.00 94.75 135 ALA A CA 1
ATOM 1065 C C . ALA A 1 135 ? -1.180 0.640 -6.713 1.00 94.75 135 ALA A C 1
ATOM 1067 O O . ALA A 1 135 ? -0.446 0.762 -7.692 1.00 94.75 135 ALA A O 1
ATOM 1068 N N . LEU A 1 136 ? -1.092 1.461 -5.663 1.00 94.12 136 LEU A N 1
ATOM 1069 C CA . LEU A 1 136 ? -0.113 2.541 -5.559 1.00 94.12 136 LEU A CA 1
ATOM 1070 C C . LEU A 1 136 ? 1.301 2.052 -5.222 1.00 94.12 136 LEU A C 1
ATOM 1072 O O . LEU A 1 136 ? 2.263 2.691 -5.651 1.00 94.12 136 LEU A O 1
ATOM 1076 N N . THR A 1 137 ? 1.446 0.950 -4.481 1.00 94.69 137 THR A N 1
ATOM 1077 C CA . THR A 1 137 ? 2.759 0.367 -4.149 1.00 94.69 137 THR A CA 1
ATOM 1078 C C . THR A 1 137 ? 3.386 -0.396 -5.314 1.00 94.69 137 THR A C 1
ATOM 1080 O O . THR A 1 137 ? 4.609 -0.503 -5.366 1.00 94.69 137 THR A O 1
ATOM 1083 N N . ALA A 1 138 ? 2.576 -0.877 -6.262 1.00 92.69 138 ALA A N 1
ATOM 1084 C CA . ALA A 1 138 ? 3.033 -1.695 -7.381 1.00 92.69 138 ALA A CA 1
ATOM 1085 C C . ALA A 1 138 ? 4.039 -0.989 -8.311 1.00 92.69 138 ALA A C 1
ATOM 1087 O O . ALA A 1 138 ? 3.931 0.205 -8.612 1.00 92.69 138 ALA A O 1
ATOM 1088 N N . ASP A 1 139 ? 5.006 -1.753 -8.833 1.00 90.75 139 ASP A N 1
ATOM 1089 C CA . ASP A 1 139 ? 5.987 -1.250 -9.794 1.00 90.75 139 ASP A CA 1
ATOM 1090 C C . ASP A 1 139 ? 5.543 -1.279 -11.256 1.00 90.75 139 ASP A C 1
ATOM 1092 O O . ASP A 1 139 ? 5.859 -2.193 -12.016 1.00 90.75 139 ASP A O 1
ATOM 1096 N N . PHE A 1 140 ? 4.951 -0.183 -11.710 1.00 89.38 140 PHE A N 1
ATOM 1097 C CA . PHE A 1 140 ? 4.614 -0.011 -13.120 1.00 89.38 140 PHE A CA 1
ATOM 1098 C C . PHE A 1 140 ? 5.798 0.338 -14.030 1.00 89.38 140 PHE A C 1
ATOM 1100 O O . PHE A 1 140 ? 5.653 0.289 -15.250 1.00 89.38 140 PHE A O 1
ATOM 1107 N N . THR A 1 141 ? 6.995 0.596 -13.487 1.00 88.06 141 THR A N 1
ATOM 1108 C CA . THR A 1 141 ? 8.213 0.704 -14.311 1.00 88.06 141 THR A CA 1
ATOM 1109 C C . THR A 1 141 ? 8.739 -0.659 -14.770 1.00 88.06 141 THR A C 1
ATOM 1111 O O . THR A 1 141 ? 9.643 -0.704 -15.610 1.00 88.06 141 THR A O 1
ATOM 1114 N N . LEU A 1 142 ? 8.164 -1.756 -14.251 1.00 86.81 142 LEU A N 1
ATOM 1115 C CA . LEU A 1 142 ? 8.493 -3.146 -14.585 1.00 86.81 142 LEU A CA 1
ATOM 1116 C C . LEU A 1 142 ? 9.982 -3.465 -14.391 1.00 86.81 142 LEU A C 1
ATOM 1118 O O . LEU A 1 142 ? 10.589 -4.192 -15.186 1.00 86.81 142 LEU A O 1
ATOM 1122 N N . ARG A 1 143 ? 10.595 -2.859 -13.367 1.00 86.00 143 ARG A N 1
ATOM 1123 C CA . ARG A 1 143 ? 11.990 -3.094 -12.973 1.00 86.00 143 ARG A CA 1
ATOM 1124 C C . ARG A 1 143 ? 12.090 -4.135 -11.865 1.00 86.00 143 ARG A C 1
ATOM 1126 O O . ARG A 1 143 ? 13.132 -4.776 -11.754 1.00 86.00 143 ARG A O 1
ATOM 1133 N N . THR A 1 144 ? 11.034 -4.309 -11.079 1.00 85.62 144 THR A N 1
ATOM 1134 C CA . THR A 1 144 ? 10.846 -5.431 -10.154 1.00 85.62 144 THR A CA 1
ATOM 1135 C C . THR A 1 144 ? 9.767 -6.377 -10.677 1.00 85.62 144 THR A C 1
ATOM 1137 O O . THR A 1 144 ? 8.961 -6.013 -11.532 1.00 85.62 144 THR A O 1
ATOM 1140 N N . ILE A 1 145 ? 9.791 -7.626 -10.206 1.00 85.31 145 ILE A N 1
ATOM 1141 C CA . ILE A 1 145 ? 8.780 -8.623 -10.572 1.00 85.31 145 ILE A CA 1
ATOM 1142 C C . ILE A 1 145 ? 7.476 -8.270 -9.858 1.00 85.31 145 ILE A C 1
ATOM 1144 O O . ILE A 1 145 ? 7.470 -8.129 -8.636 1.00 85.31 145 ILE A O 1
ATOM 1148 N N . MET A 1 146 ? 6.381 -8.167 -10.610 1.00 85.50 146 MET A N 1
ATOM 1149 C CA . MET A 1 146 ? 5.048 -7.988 -10.035 1.00 85.50 146 MET A CA 1
ATOM 1150 C C . MET A 1 146 ? 4.603 -9.230 -9.256 1.00 85.50 146 MET A C 1
ATOM 1152 O O . MET A 1 146 ? 4.735 -10.351 -9.747 1.00 85.50 146 MET A O 1
ATOM 1156 N N . ASP A 1 147 ? 4.035 -9.030 -8.065 1.00 87.25 147 ASP A N 1
ATOM 1157 C CA . ASP A 1 147 ? 3.418 -10.108 -7.289 1.00 87.25 147 ASP A CA 1
ATOM 1158 C C . ASP A 1 147 ? 2.047 -10.496 -7.883 1.00 87.25 147 ASP A C 1
ATOM 1160 O O . ASP A 1 147 ? 1.117 -9.683 -7.858 1.00 87.25 147 ASP A O 1
ATOM 1164 N N . PRO A 1 148 ? 1.864 -11.731 -8.389 1.00 89.00 148 PRO A N 1
ATOM 1165 C CA . PRO A 1 148 ? 0.579 -12.167 -8.926 1.00 89.00 148 PRO A CA 1
ATOM 1166 C C . PRO A 1 148 ? -0.531 -12.214 -7.870 1.00 89.00 148 PRO A C 1
ATOM 1168 O O . PRO A 1 148 ? -1.692 -11.988 -8.205 1.00 89.00 148 PRO A O 1
ATOM 1171 N N . GLN A 1 149 ? -0.204 -12.506 -6.604 1.00 90.38 149 GLN A N 1
ATOM 1172 C CA . GLN A 1 149 ? -1.212 -12.615 -5.542 1.00 90.38 149 GLN A CA 1
ATOM 1173 C C . GLN A 1 149 ? -1.857 -11.262 -5.246 1.00 90.38 149 GLN A C 1
ATOM 1175 O O . GLN A 1 149 ? -3.073 -11.190 -5.073 1.00 90.38 149 GLN A O 1
ATOM 1180 N N . LYS A 1 150 ? -1.070 -10.183 -5.290 1.00 94.12 150 LYS A N 1
ATOM 1181 C CA . LYS A 1 150 ? -1.580 -8.811 -5.237 1.00 94.12 150 LYS A CA 1
ATOM 1182 C C . LYS A 1 150 ? -2.625 -8.528 -6.309 1.00 94.12 150 LYS A C 1
ATOM 1184 O O . LYS A 1 150 ? -3.688 -7.996 -5.998 1.00 94.12 150 LYS A O 1
ATOM 1189 N N . TRP A 1 151 ? -2.346 -8.882 -7.560 1.00 92.56 151 TRP A N 1
ATOM 1190 C CA . TRP A 1 151 ? -3.267 -8.598 -8.662 1.00 92.56 151 TRP A CA 1
ATOM 1191 C C . TRP A 1 151 ? -4.544 -9.426 -8.591 1.00 92.56 151 TRP A C 1
ATOM 1193 O O . TRP A 1 151 ? -5.619 -8.876 -8.815 1.00 92.56 151 TRP A O 1
ATOM 1203 N N . ILE A 1 152 ? -4.436 -10.698 -8.198 1.00 95.00 152 ILE A N 1
ATOM 1204 C CA . ILE A 1 152 ? -5.600 -11.553 -7.931 1.00 95.00 152 ILE A CA 1
ATOM 1205 C C . ILE A 1 152 ? -6.470 -10.919 -6.841 1.00 95.00 152 ILE A C 1
ATOM 1207 O O . ILE A 1 152 ? -7.669 -10.743 -7.038 1.00 95.00 152 ILE A O 1
ATOM 1211 N N . PHE A 1 153 ? -5.865 -10.491 -5.728 1.00 96.00 153 PHE A N 1
ATOM 1212 C CA . PHE A 1 153 ? -6.597 -9.834 -4.649 1.00 96.00 153 PHE A CA 1
ATOM 1213 C C . PHE A 1 153 ? -7.306 -8.560 -5.126 1.00 96.00 153 PHE A C 1
ATOM 1215 O O . PHE A 1 153 ? -8.478 -8.355 -4.813 1.00 96.00 153 PHE A O 1
ATOM 1222 N N . ILE A 1 154 ? -6.622 -7.701 -5.888 1.00 95.62 154 ILE A N 1
ATOM 1223 C CA . ILE A 1 154 ? -7.220 -6.479 -6.440 1.00 95.62 154 ILE A CA 1
ATOM 1224 C C . ILE A 1 154 ? -8.412 -6.833 -7.339 1.00 95.62 154 ILE A C 1
ATOM 1226 O O . ILE A 1 154 ? -9.496 -6.284 -7.147 1.00 95.62 154 ILE A O 1
ATOM 1230 N N . GLU A 1 155 ? -8.240 -7.758 -8.284 1.00 95.38 155 GLU A N 1
ATOM 1231 C CA . GLU A 1 155 ? -9.278 -8.153 -9.240 1.00 95.38 155 GLU A CA 1
ATOM 1232 C C . GLU A 1 155 ? -10.527 -8.711 -8.544 1.00 95.38 155 GLU A C 1
ATOM 1234 O O . GLU A 1 155 ? -11.643 -8.271 -8.829 1.00 95.38 155 GLU A O 1
ATOM 1239 N N . GLU A 1 156 ? -10.345 -9.616 -7.582 1.00 96.75 156 GLU A N 1
ATOM 1240 C CA . GLU A 1 156 ? -11.439 -10.241 -6.832 1.00 96.75 156 GLU A CA 1
ATOM 1241 C C . GLU A 1 156 ? -12.222 -9.238 -5.974 1.00 96.75 156 GLU A C 1
ATOM 1243 O O . GLU A 1 156 ? -13.418 -9.425 -5.734 1.00 96.75 156 GLU A O 1
ATOM 1248 N N . ASN A 1 157 ? -11.576 -8.154 -5.533 1.00 96.38 157 ASN A N 1
ATOM 1249 C CA . ASN A 1 157 ? -12.181 -7.168 -4.642 1.00 96.38 157 ASN A CA 1
ATOM 1250 C C . ASN A 1 157 ? -12.744 -5.928 -5.352 1.00 96.38 157 ASN A C 1
ATOM 1252 O O . ASN A 1 157 ? -13.540 -5.212 -4.741 1.00 96.38 157 ASN A O 1
ATOM 1256 N N . ILE A 1 158 ? -12.426 -5.682 -6.630 1.00 95.19 158 ILE A N 1
ATOM 1257 C CA . ILE A 1 158 ? -13.031 -4.586 -7.416 1.00 95.19 158 ILE A CA 1
ATOM 1258 C C . ILE A 1 158 ? -14.573 -4.592 -7.343 1.00 95.19 158 ILE A C 1
ATOM 1260 O O . ILE A 1 158 ? -15.147 -3.524 -7.121 1.00 95.19 158 ILE A O 1
ATOM 1264 N N . PRO A 1 159 ? -15.280 -5.735 -7.471 1.00 96.06 159 PRO A N 1
ATOM 1265 C CA . PRO A 1 159 ? -16.743 -5.766 -7.370 1.00 96.06 159 PRO A CA 1
ATOM 1266 C C . PRO A 1 159 ? -17.299 -5.386 -5.989 1.00 96.06 159 PRO A C 1
ATOM 1268 O O . PRO A 1 159 ? -18.480 -5.059 -5.882 1.00 96.06 159 PRO A O 1
ATOM 1271 N N . LEU A 1 160 ? -16.477 -5.455 -4.937 1.00 95.81 160 LEU A N 1
ATOM 1272 C CA . LEU A 1 160 ? -16.854 -5.125 -3.559 1.00 95.81 160 LEU A CA 1
ATOM 1273 C C . LEU A 1 160 ? -16.624 -3.645 -3.225 1.00 95.81 160 LEU A C 1
ATOM 1275 O O . LEU A 1 160 ? -17.090 -3.164 -2.190 1.00 95.81 160 LEU A O 1
ATOM 1279 N N . MET A 1 161 ? -15.909 -2.921 -4.086 1.00 97.00 161 MET A N 1
ATOM 1280 C CA . MET A 1 161 ? -15.662 -1.493 -3.937 1.00 97.00 161 MET A CA 1
ATOM 1281 C C . MET A 1 161 ? -16.906 -0.675 -4.290 1.00 97.00 161 MET A C 1
ATOM 1283 O O . MET A 1 161 ? -17.703 -1.033 -5.160 1.00 97.00 161 MET A O 1
ATOM 1287 N N . ASP A 1 162 ? -17.054 0.486 -3.653 1.00 96.31 162 ASP A N 1
ATOM 1288 C CA . ASP A 1 162 ? -18.086 1.438 -4.057 1.00 96.31 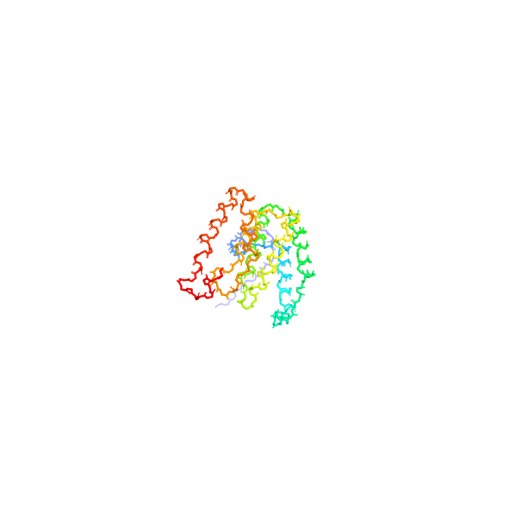162 ASP A CA 1
ATOM 1289 C C . ASP A 1 162 ? -17.687 2.185 -5.346 1.00 96.31 162 ASP A C 1
ATOM 1291 O O . ASP A 1 162 ? -16.526 2.224 -5.759 1.00 96.31 162 ASP A O 1
ATOM 1295 N N . TYR A 1 163 ? -18.658 2.833 -5.998 1.00 95.56 163 TYR A N 1
ATOM 1296 C CA . TYR A 1 163 ? -18.405 3.564 -7.247 1.00 95.56 163 TYR A CA 1
ATOM 1297 C C . TYR A 1 163 ? -17.310 4.640 -7.108 1.00 95.56 163 TYR A C 1
ATOM 1299 O O . TYR A 1 163 ? -16.566 4.899 -8.058 1.00 95.56 163 TYR A O 1
ATOM 1307 N N . LYS A 1 164 ? -17.194 5.280 -5.935 1.00 94.88 164 LYS A N 1
ATOM 1308 C CA . LYS A 1 164 ? -16.155 6.288 -5.681 1.00 94.88 164 LYS A CA 1
ATOM 1309 C C . LYS A 1 164 ? -14.768 5.648 -5.627 1.00 94.88 164 LYS A C 1
ATOM 1311 O O . LYS A 1 164 ? -13.855 6.183 -6.253 1.00 94.88 164 LYS A O 1
ATOM 1316 N N . GLY A 1 165 ? -14.635 4.516 -4.944 1.00 93.81 165 GLY A N 1
ATOM 1317 C CA . GLY A 1 165 ? -13.418 3.719 -4.856 1.00 93.81 165 GLY A CA 1
ATOM 1318 C C . GLY A 1 165 ? -12.983 3.212 -6.222 1.00 93.81 165 GLY A C 1
ATOM 1319 O O . GLY A 1 165 ? -11.857 3.477 -6.630 1.00 93.81 165 GLY A O 1
ATOM 1320 N N . VAL A 1 166 ? -13.894 2.602 -6.987 1.00 95.25 166 VAL A N 1
ATOM 1321 C CA . VAL A 1 166 ? -13.614 2.145 -8.361 1.00 95.25 166 VAL A CA 1
ATOM 1322 C C . VAL A 1 166 ? -13.135 3.305 -9.236 1.00 95.25 166 VAL A C 1
ATOM 1324 O O . VAL A 1 166 ? -12.128 3.197 -9.934 1.00 95.25 166 VAL A O 1
ATOM 1327 N N . ARG A 1 167 ? -13.808 4.460 -9.170 1.00 94.56 167 ARG A N 1
ATOM 1328 C CA . ARG A 1 167 ? -13.385 5.661 -9.901 1.00 94.56 167 ARG A CA 1
ATOM 1329 C C . ARG A 1 167 ? -11.991 6.141 -9.476 1.00 94.56 167 ARG A C 1
ATOM 1331 O O . ARG A 1 167 ? -11.228 6.564 -10.346 1.00 94.56 167 ARG A O 1
ATOM 1338 N N . SER A 1 168 ? -11.669 6.116 -8.181 1.00 92.69 168 SER A N 1
ATOM 1339 C CA . SER A 1 168 ? -10.341 6.502 -7.681 1.00 92.69 168 SER A CA 1
ATOM 1340 C C . SER A 1 168 ? -9.267 5.537 -8.171 1.00 92.69 168 SER A C 1
ATOM 1342 O O . SER A 1 168 ? -8.266 5.979 -8.729 1.00 92.69 168 SER A O 1
ATOM 1344 N N . LEU A 1 169 ? -9.532 4.230 -8.099 1.00 93.88 169 LEU A N 1
ATOM 1345 C CA . LEU A 1 169 ? -8.640 3.186 -8.595 1.00 93.88 169 LEU A CA 1
ATOM 1346 C C . LEU A 1 169 ? -8.334 3.365 -10.086 1.00 93.88 169 LEU A C 1
ATOM 1348 O O . LEU A 1 169 ? -7.169 3.389 -10.471 1.00 93.88 169 LEU A O 1
ATOM 1352 N N . PHE A 1 170 ? -9.348 3.579 -10.930 1.00 91.75 170 PHE A N 1
ATOM 1353 C CA . PHE A 1 170 ? -9.117 3.857 -12.352 1.00 91.75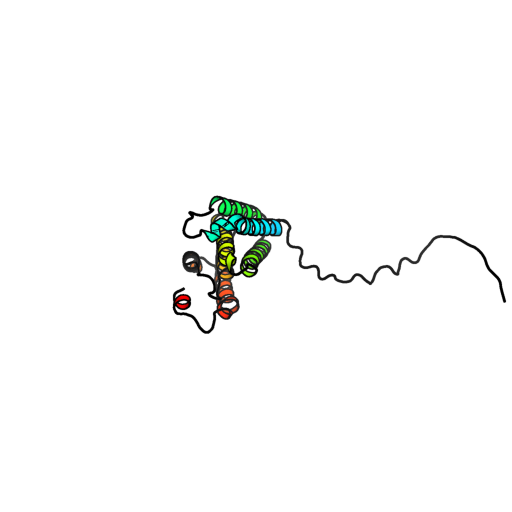 170 PHE A CA 1
ATOM 1354 C C . PHE A 1 170 ? -8.293 5.122 -12.571 1.00 91.75 170 PHE A C 1
ATOM 1356 O O . PHE A 1 170 ? -7.434 5.154 -13.452 1.00 91.75 170 PHE A O 1
ATOM 1363 N N . LYS A 1 171 ? -8.533 6.168 -11.774 1.00 91.06 171 LYS A N 1
ATOM 1364 C CA . LYS A 1 171 ? -7.731 7.387 -11.854 1.00 91.06 171 LYS A CA 1
ATOM 1365 C C . LYS A 1 171 ? -6.268 7.101 -11.496 1.00 91.06 171 LYS A C 1
ATOM 1367 O O . LYS A 1 171 ? -5.388 7.558 -12.220 1.00 91.06 171 LYS A O 1
ATOM 1372 N N . CYS A 1 172 ? -6.023 6.348 -10.428 1.00 88.81 172 CYS A N 1
ATOM 1373 C CA . CYS A 1 172 ? -4.694 5.908 -10.013 1.00 88.81 172 CYS A CA 1
ATOM 1374 C C . CYS A 1 172 ? -3.999 5.120 -11.134 1.00 88.81 172 CYS A C 1
ATOM 1376 O O . CYS A 1 172 ? -2.960 5.547 -11.641 1.00 88.81 172 CYS A O 1
ATOM 1378 N N . LEU A 1 173 ? -4.623 4.042 -11.612 1.00 89.50 173 LEU A N 1
ATOM 1379 C CA . LEU A 1 173 ? -4.045 3.169 -12.632 1.00 89.50 173 LEU A CA 1
ATOM 1380 C C . LEU A 1 173 ? -3.739 3.924 -13.931 1.00 89.50 173 LEU A C 1
ATOM 1382 O O . LEU A 1 173 ? -2.616 3.883 -14.423 1.00 89.50 173 LEU A O 1
ATOM 1386 N N . ILE A 1 174 ? -4.709 4.665 -14.469 1.00 87.44 174 ILE A N 1
ATOM 1387 C CA . ILE A 1 174 ? -4.576 5.289 -15.792 1.00 87.44 174 ILE A CA 1
ATOM 1388 C C . ILE A 1 174 ? -3.673 6.525 -15.746 1.00 87.44 174 ILE A C 1
ATOM 1390 O O . ILE A 1 174 ? -2.830 6.700 -16.624 1.00 87.44 174 ILE A O 1
ATOM 1394 N N . TYR A 1 175 ? -3.851 7.409 -14.760 1.00 80.81 175 TYR A N 1
ATOM 1395 C CA . TYR A 1 175 ? -3.163 8.704 -14.762 1.00 80.81 175 TYR A CA 1
ATOM 1396 C C . TYR A 1 175 ? -1.852 8.704 -13.987 1.00 80.81 175 TYR A C 1
ATOM 1398 O O . TYR A 1 175 ? -0.953 9.465 -14.341 1.00 80.81 175 TYR A O 1
ATOM 1406 N N . GLN A 1 176 ? -1.738 7.915 -12.921 1.00 79.31 176 GLN A N 1
ATOM 1407 C CA . GLN A 1 176 ? -0.544 7.934 -12.075 1.00 79.31 176 GLN A CA 1
ATOM 1408 C C . GLN A 1 176 ? 0.408 6.811 -12.471 1.00 79.31 176 GLN A C 1
ATOM 1410 O O . GLN A 1 176 ? 1.597 7.058 -12.648 1.00 79.31 176 GLN A O 1
ATOM 1415 N N . GLN A 1 177 ? -0.121 5.608 -12.687 1.00 83.75 177 GLN A N 1
ATOM 1416 C CA . GLN A 1 177 ? 0.703 4.414 -12.821 1.00 83.75 177 GLN A CA 1
ATOM 1417 C C . GLN A 1 177 ? 1.071 4.065 -14.267 1.00 83.75 177 GLN A C 1
ATOM 1419 O O . GLN A 1 177 ? 2.250 3.904 -14.578 1.00 83.75 177 GLN A O 1
ATOM 1424 N N . PHE A 1 178 ? 0.111 4.016 -15.193 1.00 85.56 178 PHE A N 1
ATOM 1425 C CA . PHE A 1 178 ? 0.357 3.569 -16.574 1.00 85.56 178 PHE A CA 1
ATOM 1426 C C . PHE A 1 178 ? 1.325 4.470 -17.344 1.00 85.56 178 PHE A C 1
ATOM 1428 O O . PHE A 1 178 ? 2.035 3.999 -18.229 1.00 85.56 178 PHE A O 1
ATOM 1435 N N . ASN A 1 179 ? 1.420 5.746 -16.968 1.00 84.56 179 ASN A N 1
ATOM 1436 C CA . ASN A 1 179 ? 2.396 6.676 -17.540 1.00 84.56 179 ASN A CA 1
ATOM 1437 C C . ASN A 1 179 ? 3.856 6.290 -17.244 1.00 84.56 179 ASN A C 1
ATOM 1439 O O . ASN A 1 179 ? 4.761 6.789 -17.909 1.00 84.56 179 ASN A O 1
ATOM 1443 N N . SER A 1 180 ? 4.093 5.422 -16.258 1.00 86.12 180 SER A N 1
ATOM 1444 C CA . SER A 1 180 ? 5.428 4.936 -15.902 1.00 86.12 180 SER A CA 1
ATOM 1445 C C . SER A 1 180 ? 5.839 3.655 -16.642 1.00 86.12 180 SER A C 1
ATOM 1447 O O . SER A 1 180 ? 7.016 3.286 -16.597 1.00 86.12 180 SER A O 1
ATOM 1449 N N . ILE A 1 181 ? 4.911 3.015 -17.369 1.00 88.38 181 ILE A N 1
ATOM 1450 C CA . ILE A 1 181 ? 5.186 1.800 -18.143 1.00 88.38 181 ILE A CA 1
ATOM 1451 C C . ILE A 1 181 ? 6.136 2.139 -19.304 1.00 88.38 181 ILE A C 1
ATOM 1453 O O . ILE A 1 181 ? 5.838 3.029 -20.109 1.00 88.38 181 ILE A O 1
ATOM 1457 N N . PRO A 1 182 ? 7.275 1.434 -19.448 1.00 87.12 182 PRO A N 1
ATOM 1458 C CA . PRO A 1 182 ? 8.194 1.669 -20.553 1.00 87.12 182 PRO A CA 1
ATOM 1459 C C . PRO A 1 182 ? 7.535 1.414 -21.915 1.00 87.12 182 PRO A C 1
ATOM 1461 O O . PRO A 1 182 ? 6.887 0.393 -22.131 1.00 87.12 182 PRO A O 1
ATOM 1464 N N . ALA A 1 183 ? 7.776 2.301 -22.886 1.00 87.44 183 ALA A N 1
ATOM 1465 C CA . ALA A 1 183 ? 7.234 2.157 -24.243 1.00 87.44 183 ALA A CA 1
ATOM 1466 C C . ALA A 1 183 ? 7.738 0.897 -24.976 1.00 87.44 183 ALA A C 1
ATOM 1468 O O . ALA A 1 183 ? 7.103 0.416 -25.914 1.00 87.44 183 ALA A O 1
ATOM 1469 N N . GLN A 1 184 ? 8.897 0.373 -24.572 1.00 88.75 184 GLN A N 1
ATOM 1470 C CA . GLN A 1 184 ? 9.479 -0.851 -25.108 1.00 88.75 184 GLN A CA 1
ATOM 1471 C C . GLN A 1 184 ? 9.606 -1.877 -23.989 1.00 88.75 184 GLN A C 1
ATOM 1473 O O . GLN A 1 184 ? 10.388 -1.693 -23.061 1.00 88.75 184 GLN A O 1
ATOM 1478 N N . LEU A 1 185 ? 8.841 -2.961 -24.110 1.00 88.25 185 LEU A N 1
ATOM 1479 C CA . LEU A 1 185 ? 8.816 -4.045 -23.135 1.00 88.25 185 LEU A CA 1
ATOM 1480 C C . LEU A 1 185 ? 9.557 -5.271 -23.659 1.00 88.25 185 LEU A C 1
ATOM 1482 O O . LEU A 1 185 ? 9.313 -5.722 -24.793 1.00 88.25 185 LEU A O 1
ATOM 1486 N N . SER A 1 186 ? 10.404 -5.845 -22.805 1.00 87.62 186 SER A N 1
ATOM 1487 C CA . SER A 1 186 ? 10.999 -7.160 -23.037 1.00 87.62 186 SER A CA 1
ATOM 1488 C C . SER A 1 186 ? 9.917 -8.258 -23.046 1.00 87.62 186 SER A C 1
ATOM 1490 O O . SER A 1 186 ? 8.821 -8.059 -22.515 1.00 87.62 186 SER A O 1
ATOM 1492 N N . PRO A 1 187 ? 10.178 -9.441 -23.633 1.00 87.19 187 PRO A N 1
ATOM 1493 C CA . PRO A 1 187 ? 9.228 -10.557 -23.593 1.00 87.19 187 PRO A CA 1
ATOM 1494 C C . PRO A 1 187 ? 8.884 -11.028 -22.173 1.00 87.19 187 PRO A C 1
ATOM 1496 O O . PRO A 1 187 ? 7.811 -11.578 -21.949 1.00 87.19 187 PRO A O 1
ATOM 1499 N N . GLU A 1 188 ? 9.790 -10.844 -21.215 1.00 84.06 188 GLU A N 1
ATOM 1500 C CA . GLU A 1 188 ? 9.554 -11.161 -19.804 1.00 84.06 188 GLU A CA 1
ATOM 1501 C C . GLU A 1 188 ? 8.633 -10.133 -19.157 1.00 84.06 188 GLU A C 1
ATOM 1503 O O . GLU A 1 188 ? 7.643 -10.523 -18.552 1.00 84.06 188 GLU A O 1
ATOM 1508 N N . GLN A 1 189 ? 8.891 -8.842 -19.376 1.00 85.75 189 GLN A N 1
ATOM 1509 C CA . GLN A 1 189 ? 8.052 -7.755 -18.864 1.00 85.75 189 GLN A CA 1
ATOM 1510 C C . GLN A 1 189 ? 6.628 -7.788 -19.426 1.00 85.75 189 GLN A C 1
ATOM 1512 O O . GLN A 1 189 ? 5.707 -7.380 -18.743 1.00 85.75 189 GLN A O 1
ATOM 1517 N N . ARG A 1 190 ? 6.427 -8.285 -20.655 1.00 85.19 190 ARG A N 1
ATOM 1518 C CA . ARG A 1 190 ? 5.080 -8.452 -21.237 1.00 85.19 190 ARG A CA 1
ATOM 1519 C C . ARG A 1 190 ? 4.273 -9.609 -20.651 1.00 85.19 190 ARG A C 1
ATOM 1521 O O . ARG A 1 190 ? 3.085 -9.697 -20.937 1.00 85.19 190 ARG A O 1
ATOM 1528 N N . ARG A 1 191 ? 4.936 -10.568 -19.998 1.00 82.62 191 ARG A N 1
ATOM 1529 C CA . ARG A 1 191 ? 4.283 -11.745 -19.404 1.00 82.62 191 ARG A CA 1
ATOM 1530 C C . ARG A 1 191 ? 3.858 -11.511 -17.957 1.00 82.62 191 ARG A C 1
ATOM 1532 O O . ARG A 1 191 ? 3.069 -12.309 -17.462 1.00 82.62 191 ARG A O 1
ATOM 1539 N N . GLN A 1 192 ? 4.438 -10.500 -17.315 1.00 77.69 192 GLN A N 1
ATOM 1540 C CA . GLN A 1 192 ? 3.978 -9.971 -16.034 1.00 77.69 192 GLN A CA 1
ATOM 1541 C C . GLN A 1 192 ? 2.704 -9.162 -16.267 1.00 77.69 192 GLN A C 1
ATOM 1543 O O . GLN A 1 192 ? 1.801 -9.285 -15.418 1.00 77.69 192 GLN A O 1
#

Organism: Trichostrongylus colubriformis (NCBI:txid6319)

Sequence (192 aa):
MAMSAAAGQPTDGQEDKDRSLVAKEGDEAPQRPLDIERLRRCIIESVNENFLEVVFWQMQTANKDFDEMLGVQAVVLLSKMDEKERGVLLMELVTIVHEAQLQWRQEYERVVDSILYYAHAAGVLSINMCVEGLALTADFTLRTIMDPQKWIFIEENIPLMDYKGVRSLFKCLIYQQFNSIPAQLSPEQRRQ

InterPro domains:
  IPR021629 Mediator complex, subunit Med23 [PF11573] (41-191)

Radius of gyration: 26.15 Å; chains: 1; bounding box: 59×91×59 Å

Foldseek 3Di:
DDDDDDDDDDDDDDDPDDPDDPDPDDPPDPPDPPLLVVLLVLLVCVLVVCVVVLVVVVDDDDPVVSLVVSLVSLLVVLVPDDPVNVVVSLVSLLVSLVPDDLSSNVVSLVSSLSSLVSNVVVVSDPLLSSLLSNLSSAQLLLSDDGDPVNVVSNVVCLVVDDPVSVVSSCCCCPPPRNVNHDPDDDPVSVVD